Protein 8P8E (pdb70)

Nearest PDB structures (foldseek):
  8p8e-assembly1_AAA  TM=1.005E+00  e=2.645E-37  Bacteriophage sp.
  4ok7-assembly1_A  TM=8.678E-01  e=3.672E-13  Salmonella phage SPN1S
  7r6s-assembly1_A  TM=7.360E-01  e=6.935E-07  Stenotrophomonas maltophilia K279a
  1wvv-assembly1_A  TM=6.350E-01  e=1.014E-04  Streptomyces griseus
  4tx7-assembly1_A  TM=5.427E-01  e=2.959E-03  Vigna unguiculata subsp. sesquipedalis

Secondary structure (P-SEA, 3-state):
ccccaaaaaacccccaaaaaacaaaaaaaaaaaccccaaaaaaaaaaaaaaccccccccccccccaaaaaaacccccccccccccccccaaaaaacccaaaaaaacccccccccccccccccccccccccccccaaaaaaaaaaccccccccccccccaaaaaaaaaaaaaaaaaaaaaaacaaaaaaaaacccccccccaaaaaaaaaaaaaaaaac

Foldseek 3Di:
DQDDLVLLCLQQVADSVVSVVQRVLLVVQCVLLVQDALLSSSLLSLQLNLLQVRLPRFFDDQQFALQRCCVPCVVPFFPDPVDPPTHGDPVSNVCHRPSQQVQLVVCDPHQAHHHSVVRQSPLQGFGASLTGGGPNLQVVLCVSPVDPCVVPVCCRSRSNNNSNSSSVQCSVLPVSVCSVVVNSQVSCCSRVVHGQDPVSVSVSSVSSSVSSSVVVVD

Sequence (218 aa):
MKITKDILITGTGCTTDRAIKWLDDVQAAMDKFHIESPRAIAAYLANIGVESGGLVSLVENLNYSAQGLANTWPRRYAVDPRVRPYVPNALANRLARNPVAIANNVYADRRMGNGCEQDGDGWKYRGRGLIQLTGKSNYSLFAEDSGMDVLEKPELLETPAGASSMSSSAWFFWRNRCIPMAESNNFSMVVKTINGAAPNDANHGQLRINRYMKTIAAINQ

B-factor: mean 29.36, std 15.18, range [10.02, 95.26]

Structure (mmCIF, N/CA/C/O backbone):
data_8P8E
#
_entry.id   8P8E
#
_cell.length_a   41.796
_cell.length_b   43.201
_cell.length_c   126.181
_cell.angle_alpha   90.000
_cell.angle_beta   90.000
_cell.angle_gamma   90.000
#
_symmetry.space_group_name_H-M   'P 21 21 21'
#
loop_
_entity.id
_entity.type
_entity.pdbx_description
1 polymer 'Glycoside hydrolase family protein'
2 non-polymer '4-(2-HYDROXYETHYL)-1-PIPERAZINE ETHANESULFONIC ACID'
3 non-polymer DI(HYDROXYETHYL)ETHER
4 water water
#
loop_
_atom_site.group_PDB
_atom_site.id
_atom_site.type_symbol
_atom_site.label_atom_id
_atom_site.label_alt_id
_atom_site.label_comp_id
_atom_site.label_asym_id
_atom_site.label_entity_id
_atom_site.label_seq_id
_atom_site.pdbx_PDB_ins_code
_atom_site.Cartn_x
_atom_site.Cartn_y
_atom_site.Cartn_z
_atom_site.occupancy
_atom_site.B_iso_or_equiv
_atom_site.auth_seq_id
_atom_site.auth_comp_id
_atom_site.auth_asym_id
_atom_site.auth_atom_id
_atom_site.pdbx_PDB_model_num
ATOM 1 N N . MET A 1 1 ? 9.259 17.631 33.290 1.000 47.659 1 MET AAA N 1
ATOM 2 C CA . MET A 1 1 ? 9.786 17.340 34.669 1.000 47.156 1 MET AAA CA 1
ATOM 3 C C . MET A 1 1 ? 11.311 17.215 34.605 1.000 44.610 1 MET AAA C 1
ATOM 4 O O . MET A 1 1 ? 11.816 16.666 33.599 1.000 41.720 1 MET AAA O 1
ATOM 9 N N . LYS A 1 2 ? 12.015 17.696 35.631 1.000 42.555 2 LYS AAA N 1
ATOM 10 C CA . LYS A 1 2 ? 13.491 17.569 35.749 1.000 42.589 2 LYS AAA CA 1
ATOM 11 C C . LYS A 1 2 ? 13.831 16.099 36.013 1.000 36.044 2 LYS AAA C 1
ATOM 12 O O . LYS A 1 2 ? 13.334 15.529 37.000 1.000 40.212 2 LYS AAA O 1
ATOM 18 N N . ILE A 1 3 ? 14.649 15.495 35.159 1.000 34.211 3 ILE AAA N 1
ATOM 19 C CA . ILE A 1 3 ? 15.097 14.092 35.364 1.000 35.870 3 ILE AAA CA 1
ATOM 20 C C . ILE A 1 3 ? 16.507 14.132 35.937 1.000 34.019 3 ILE AAA C 1
ATOM 21 O O . ILE A 1 3 ? 17.137 15.208 35.943 1.000 38.064 3 ILE AAA O 1
ATOM 26 N N . THR A 1 4 ? 16.954 12.978 36.405 1.000 34.553 4 THR AAA N 1
ATOM 27 C CA . THR A 1 4 ? 18.266 12.781 37.049 1.000 33.644 4 THR AAA CA 1
ATOM 28 C C . THR A 1 4 ? 19.107 11.871 36.154 1.000 32.447 4 THR AAA C 1
ATOM 29 O O . THR A 1 4 ? 18.534 11.199 35.290 1.000 33.524 4 THR AAA O 1
ATOM 33 N N . LYS A 1 5 ? 20.414 11.840 36.388 1.000 36.624 5 LYS AAA N 1
ATOM 34 C CA . LYS A 1 5 ? 21.337 10.806 35.856 1.000 33.284 5 LYS AAA CA 1
ATOM 35 C C . LYS A 1 5 ? 20.711 9.413 36.038 1.000 33.535 5 LYS AAA C 1
ATOM 36 O O . LYS A 1 5 ? 20.733 8.625 35.077 1.000 30.376 5 LYS AAA O 1
ATOM 42 N N . ASP A 1 6 ? 20.177 9.104 37.227 1.000 32.415 6 ASP AAA N 1
ATOM 43 C CA . ASP A 1 6 ? 19.672 7.741 37.549 1.000 34.178 6 ASP AAA CA 1
ATOM 44 C C . ASP A 1 6 ? 18.424 7.417 36.708 1.000 31.164 6 ASP AAA C 1
ATOM 45 O O . ASP A 1 6 ? 18.310 6.260 36.239 1.000 33.216 6 ASP AAA O 1
ATOM 50 N N . ILE A 1 7 ? 17.516 8.377 36.530 1.000 31.635 7 ILE AAA N 1
ATOM 51 C CA . ILE A 1 7 ? 16.293 8.225 35.682 1.000 32.944 7 ILE AAA CA 1
ATOM 52 C C . ILE A 1 7 ? 16.731 7.979 34.233 1.000 31.407 7 ILE AAA C 1
ATOM 53 O O . ILE A 1 7 ? 16.185 7.056 33.592 1.000 31.596 7 ILE AAA O 1
ATOM 58 N N . LEU A 1 8 ? 17.710 8.740 33.750 1.000 31.679 8 LEU AAA N 1
ATOM 59 C CA . LEU A 1 8 ? 18.208 8.588 32.362 1.000 27.844 8 LEU AAA CA 1
ATOM 60 C C . LEU A 1 8 ? 18.810 7.184 32.174 1.000 27.777 8 LEU AAA C 1
ATOM 61 O O . LEU A 1 8 ? 18.531 6.564 31.156 1.000 27.042 8 LEU AAA O 1
ATOM 66 N N . ILE A 1 9 ? 19.582 6.682 33.136 1.000 26.001 9 ILE AAA N 1
ATOM 67 C CA . ILE A 1 9 ? 20.184 5.323 33.065 1.000 29.713 9 ILE AAA CA 1
ATOM 68 C C . ILE A 1 9 ? 19.036 4.301 33.082 1.000 27.810 9 ILE AAA C 1
ATOM 69 O O . ILE A 1 9 ? 19.058 3.383 32.254 1.000 29.360 9 ILE AAA O 1
ATOM 74 N N . THR A 1 10 ? 18.093 4.429 34.017 1.000 30.789 10 THR AAA N 1
ATOM 75 C CA . THR A 1 10 ? 16.933 3.512 34.155 1.000 33.498 10 THR AAA CA 1
ATOM 76 C C . THR A 1 10 ? 16.187 3.445 32.820 1.000 30.585 10 THR AAA C 1
ATOM 77 O O . THR A 1 10 ? 15.825 2.327 32.370 1.000 31.773 10 THR AAA O 1
ATOM 81 N N . GLY A 1 11 ? 15.991 4.600 32.195 1.000 29.795 11 GLY AAA N 1
ATOM 82 C CA . GLY A 1 11 ? 15.199 4.731 30.959 1.000 29.536 11 GLY AAA CA 1
ATOM 83 C C . GLY A 1 11 ? 15.930 4.201 29.736 1.000 24.454 11 GLY AAA C 1
ATOM 84 O O . GLY A 1 11 ? 15.286 3.548 28.899 1.000 26.780 11 GLY AAA O 1
ATOM 85 N N . THR A 1 12 ? 17.233 4.446 29.617 1.000 25.227 12 THR AAA N 1
ATOM 86 C CA . THR A 1 12 ? 17.965 4.216 28.338 1.000 24.911 12 THR AAA CA 1
ATOM 87 C C . THR A 1 12 ? 18.922 3.026 28.412 1.000 24.972 12 THR AAA C 1
ATOM 88 O O . THR A 1 12 ? 19.385 2.599 27.344 1.000 27.123 12 THR AAA O 1
ATOM 92 N N . GLY A 1 13 ? 19.263 2.545 29.604 1.000 26.955 13 GLY AAA N 1
ATOM 93 C CA . GLY A 1 13 ? 20.296 1.503 29.782 1.000 25.853 13 GLY AAA CA 1
ATOM 94 C C . GLY A 1 13 ? 21.696 2.018 29.477 1.000 26.305 13 GLY AAA C 1
ATOM 95 O O . GLY A 1 13 ? 22.591 1.217 29.288 1.000 29.101 13 GLY AAA O 1
ATOM 96 N N . CYS A 1 14 ? 21.911 3.329 29.457 1.000 25.674 14 CYS AAA N 1
ATOM 97 C CA . CYS A 1 14 ? 23.239 3.898 29.112 1.000 23.230 14 CYS AAA CA 1
ATOM 98 C C . CYS A 1 14 ? 24.201 3.757 30.301 1.000 23.205 14 CYS AAA C 1
ATOM 99 O O . CYS A 1 14 ? 23.753 3.486 31.441 1.000 28.231 14 CYS AAA O 1
ATOM 102 N N . THR A 1 15 ? 25.494 3.935 30.045 1.000 24.567 15 THR AAA N 1
ATOM 103 C CA . THR A 1 15 ? 26.533 3.958 31.100 1.000 24.635 15 THR AAA CA 1
ATOM 104 C C . THR A 1 15 ? 26.370 5.214 31.953 1.000 24.726 15 THR AAA C 1
ATOM 105 O O . THR A 1 15 ? 25.796 6.224 31.489 1.000 24.103 15 THR AAA O 1
ATOM 109 N N . THR A 1 16 ? 26.934 5.197 33.145 1.000 28.721 16 THR AAA N 1
ATOM 110 C CA . THR A 1 16 ? 26.996 6.415 33.995 1.000 28.630 16 THR AAA CA 1
ATOM 111 C C . THR A 1 16 ? 27.679 7.561 33.231 1.000 27.405 16 THR AAA C 1
ATOM 112 O O . THR A 1 16 ? 27.137 8.665 33.259 1.000 28.737 16 THR AAA O 1
ATOM 116 N N . ASP A 1 17 ? 28.825 7.318 32.588 1.000 29.011 17 ASP AAA N 1
ATOM 117 C CA . ASP A 1 17 ? 29.593 8.372 31.866 1.000 29.914 17 ASP AAA CA 1
ATOM 118 C C . ASP A 1 17 ? 28.733 8.976 30.744 1.000 25.472 17 ASP AAA C 1
ATOM 119 O O . ASP A 1 17 ? 28.722 10.219 30.582 1.000 26.757 17 ASP AAA O 1
ATOM 124 N N . ARG A 1 18 ? 28.050 8.146 29.969 1.000 25.104 18 ARG AAA N 1
ATOM 125 C CA . ARG A 1 18 ? 27.191 8.665 28.878 1.000 25.260 18 ARG AAA CA 1
ATOM 126 C C . ARG A 1 18 ? 26.017 9.434 29.472 1.000 23.143 18 ARG AAA C 1
ATOM 127 O O . ARG A 1 18 ? 25.668 10.459 28.902 1.000 23.813 18 ARG AAA O 1
ATOM 135 N N . ALA A 1 19 ? 25.406 8.954 30.557 1.000 22.495 19 ALA AAA N 1
ATOM 136 C CA . ALA A 1 19 ? 24.274 9.664 31.192 1.000 23.632 19 ALA AAA CA 1
ATOM 137 C C . ALA A 1 19 ? 24.724 11.088 31.545 1.000 23.325 19 ALA AAA C 1
ATOM 138 O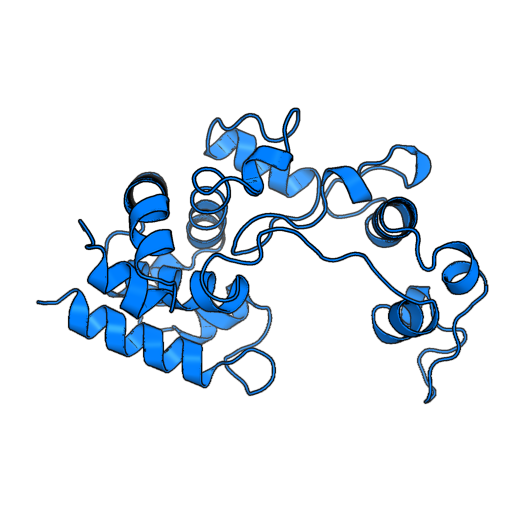 O . ALA A 1 19 ? 23.983 12.049 31.257 1.000 25.565 19 ALA AAA O 1
ATOM 140 N N . ILE A 1 20 ? 25.918 11.229 32.114 1.000 26.184 20 ILE AAA N 1
ATOM 141 C CA . ILE A 1 20 ? 26.462 12.563 32.494 1.000 26.916 20 ILE AAA CA 1
ATOM 142 C C . ILE A 1 20 ? 26.654 13.420 31.231 1.000 26.482 20 ILE AAA C 1
ATOM 143 O O . ILE A 1 20 ? 26.300 14.618 31.276 1.000 31.019 20 ILE AAA O 1
ATOM 148 N N . LYS A 1 21 ? 27.153 12.853 30.132 1.000 27.295 21 LYS AAA N 1
ATOM 149 C CA . LYS A 1 21 ? 27.404 13.629 28.881 1.000 25.669 21 LYS AAA CA 1
ATOM 150 C C . LYS A 1 21 ? 26.083 14.004 28.198 1.000 24.339 21 LYS AAA C 1
ATOM 151 O O . LYS A 1 21 ? 26.076 15.023 27.476 1.000 29.347 21 LYS AAA O 1
ATOM 157 N N . TRP A 1 22 ? 25.015 13.223 28.377 1.000 22.911 22 TRP AAA N 1
ATOM 158 C CA . TRP A 1 22 ? 23.750 13.403 27.606 1.000 21.601 22 TRP AAA CA 1
ATOM 159 C C . TRP A 1 22 ? 22.658 14.113 28.415 1.000 22.258 22 TRP AAA C 1
ATOM 160 O O . TRP A 1 22 ? 21.676 14.563 27.799 1.000 23.715 22 TRP AAA O 1
ATOM 171 N N . LEU A 1 23 ? 22.770 14.163 29.741 1.000 23.125 23 LEU AAA N 1
ATOM 172 C CA . LEU A 1 23 ? 21.655 14.591 30.628 1.000 25.511 23 LEU AAA CA 1
ATOM 173 C C . LEU A 1 23 ? 21.061 15.923 30.161 1.000 24.859 23 LEU AAA C 1
ATOM 174 O O . LEU A 1 23 ? 19.836 15.986 29.966 1.000 24.458 23 LEU AAA O 1
ATOM 179 N N . ASP A 1 24 ? 21.899 16.952 30.021 1.000 23.965 24 ASP AAA N 1
ATOM 180 C CA . ASP A 1 24 ? 21.463 18.341 29.718 1.000 26.229 24 ASP AAA CA 1
ATOM 181 C C . ASP A 1 24 ? 20.827 18.375 28.322 1.000 24.934 24 ASP AAA C 1
ATOM 182 O O . ASP A 1 24 ? 19.779 19.026 28.146 1.000 26.517 24 ASP AAA O 1
ATOM 187 N N . ASP A 1 25 ? 21.414 17.667 27.365 1.000 23.751 25 ASP AAA N 1
ATOM 188 C CA . ASP A 1 25 ? 20.863 17.588 25.988 1.000 23.376 25 ASP AAA CA 1
ATOM 189 C C . ASP A 1 25 ? 19.490 16.903 26.009 1.000 22.293 25 ASP AAA C 1
ATOM 190 O O . ASP A 1 25 ? 18.577 17.381 25.309 1.000 23.746 25 ASP AAA O 1
ATOM 195 N N . VAL A 1 26 ? 19.330 15.820 26.767 1.000 22.454 26 VAL AAA N 1
ATOM 196 C CA . VAL A 1 26 ? 18.039 15.075 26.800 1.000 21.180 26 VAL AAA CA 1
ATOM 197 C C . VAL A 1 26 ? 16.987 15.953 27.474 1.000 24.179 26 VAL AAA C 1
ATOM 198 O O . VAL A 1 26 ? 15.859 16.031 26.943 1.000 24.896 26 VAL AAA O 1
ATOM 202 N N . GLN A 1 27 ? 17.353 16.642 28.558 1.000 25.646 27 GLN AAA N 1
ATOM 203 C CA . GLN A 1 27 ? 16.394 17.509 29.280 1.000 27.109 27 GLN AAA CA 1
ATOM 204 C C . GLN A 1 27 ? 15.923 18.615 28.331 1.000 24.023 27 GLN AAA C 1
ATOM 205 O O . GLN A 1 27 ? 14.700 18.854 28.239 1.000 28.294 27 GLN AAA O 1
ATOM 211 N N . ALA A 1 28 ? 16.850 19.259 27.621 1.000 24.338 28 ALA AAA N 1
ATOM 212 C CA . ALA A 1 28 ? 16.541 20.383 26.710 1.000 27.103 28 ALA AAA CA 1
ATOM 213 C C . ALA A 1 28 ? 15.621 19.891 25.585 1.000 25.548 28 ALA AAA C 1
ATOM 214 O O . ALA A 1 28 ? 14.681 20.591 25.216 1.000 28.587 28 ALA AAA O 1
ATOM 216 N N . ALA A 1 29 ? 15.852 18.691 25.083 1.000 25.034 29 ALA AAA N 1
ATOM 217 C CA . ALA A 1 29 ? 15.065 18.135 23.961 1.000 22.859 29 ALA AAA CA 1
ATOM 218 C C . ALA A 1 29 ? 13.641 17.853 24.438 1.000 23.869 29 ALA AAA C 1
ATOM 219 O O . ALA A 1 29 ? 12.689 18.238 23.755 1.000 25.754 29 ALA AAA O 1
ATOM 221 N N . MET A 1 30 ? 13.496 17.193 25.582 1.000 24.876 30 MET AAA N 1
ATOM 222 C CA . MET A 1 30 ? 12.159 16.838 26.117 1.000 25.489 30 MET AAA CA 1
ATOM 223 C C . MET A 1 30 ? 11.376 18.122 26.433 1.000 27.126 30 MET AAA C 1
ATOM 224 O O . MET A 1 30 ? 10.174 18.178 26.099 1.000 27.355 30 MET AAA O 1
ATOM 229 N N . ASP A 1 31 ? 12.037 19.122 27.023 1.000 26.663 31 ASP AAA N 1
ATOM 230 C CA . ASP A 1 31 ? 11.392 20.421 27.350 1.000 29.688 31 ASP AAA CA 1
ATOM 231 C C . ASP A 1 31 ? 10.924 21.109 26.062 1.000 30.794 31 ASP AAA C 1
ATOM 232 O O . ASP A 1 31 ? 9.776 21.593 26.041 1.000 33.739 31 ASP AAA O 1
ATOM 237 N N . LYS A 1 32 ? 11.760 21.146 25.023 1.000 28.742 32 LYS AAA N 1
ATOM 238 C CA . LYS A 1 32 ? 11.442 21.873 23.765 1.000 29.761 32 LYS AAA CA 1
ATOM 239 C C . LYS A 1 32 ? 10.192 21.265 23.110 1.000 27.847 32 LYS AAA C 1
ATOM 240 O O . LYS A 1 32 ? 9.344 22.046 22.604 1.000 33.627 32 LYS AAA O 1
ATOM 246 N N . PHE A 1 33 ? 10.045 19.936 23.163 1.000 26.772 33 PHE AAA N 1
ATOM 247 C CA . PHE A 1 33 ? 8.966 19.206 22.459 1.000 28.329 33 PHE AAA CA 1
ATOM 248 C C . PHE A 1 33 ? 7.888 18.710 23.425 1.000 29.479 33 PHE AAA C 1
ATOM 249 O O . PHE A 1 33 ? 7.099 17.865 23.002 1.000 34.414 33 PHE AAA O 1
ATOM 257 N N . HIS A 1 34 ? 7.805 19.276 24.637 1.000 33.715 34 HIS AAA N 1
ATOM 258 C CA . HIS A 1 34 ? 6.649 19.147 25.573 1.000 35.140 34 HIS AAA CA 1
ATOM 259 C C . HIS A 1 34 ? 6.503 17.707 26.069 1.000 31.937 34 HIS AAA C 1
ATOM 260 O O . HIS A 1 34 ? 5.344 17.274 26.317 1.000 36.340 34 HIS AAA O 1
ATOM 267 N N . ILE A 1 35 ? 7.627 17.003 26.221 1.000 29.147 35 ILE AAA N 1
ATOM 268 C CA . ILE A 1 35 ? 7.677 15.626 26.791 1.000 31.205 35 ILE AAA CA 1
ATOM 269 C C . ILE A 1 35 ? 7.878 15.809 28.295 1.000 33.433 35 ILE AAA C 1
ATOM 270 O O . ILE A 1 35 ? 9.026 15.954 28.705 1.000 34.337 35 ILE AAA O 1
ATOM 275 N N . GLU A 1 36 ? 6.783 15.912 29.049 1.000 38.769 36 GLU AAA N 1
ATOM 276 C CA . GLU A 1 36 ? 6.765 16.507 30.418 1.000 47.228 36 GLU AAA CA 1
ATOM 277 C C . GLU A 1 36 ? 6.295 15.503 31.477 1.000 48.617 36 GLU AAA C 1
ATOM 278 O O . GLU A 1 36 ? 6.850 15.536 32.588 1.000 53.773 36 GLU AAA O 1
ATOM 284 N N . SER A 1 37 ? 5.280 14.689 31.184 1.000 45.438 37 SER AAA N 1
ATOM 285 C CA . SER A 1 37 ? 4.630 13.799 32.184 1.000 49.988 37 SER AAA CA 1
ATOM 286 C C . SER A 1 37 ? 5.523 12.587 32.427 1.000 50.645 37 SER AAA C 1
ATOM 287 O O . SER A 1 37 ? 6.386 12.282 31.600 1.000 46.307 37 SER AAA O 1
ATOM 290 N N . PRO A 1 38 ? 5.367 11.885 33.572 1.000 48.683 38 PRO AAA N 1
ATOM 291 C CA . PRO A 1 38 ? 6.108 10.648 33.816 1.000 47.548 38 PRO AAA CA 1
ATOM 292 C C . PRO A 1 38 ? 5.992 9.644 32.658 1.000 48.269 38 PRO AAA C 1
ATOM 293 O O . PRO A 1 38 ? 7.013 9.118 32.260 1.000 49.257 38 PRO AAA O 1
ATOM 297 N N . ARG A 1 39 ? 4.782 9.403 32.135 1.000 47.720 39 ARG AAA N 1
ATOM 298 C CA . ARG A 1 39 ? 4.553 8.366 31.088 1.000 45.993 39 ARG AAA CA 1
ATOM 299 C C . ARG A 1 39 ? 5.160 8.804 29.752 1.000 40.466 39 ARG AAA C 1
ATOM 300 O O . ARG A 1 39 ? 5.694 7.927 29.020 1.000 35.967 39 ARG AAA O 1
ATOM 308 N N . ALA A 1 40 ? 5.076 10.093 29.426 1.000 39.171 40 ALA AAA N 1
ATOM 309 C CA . ALA A 1 40 ? 5.652 10.643 28.177 1.000 35.890 40 ALA AAA CA 1
ATOM 310 C C . ALA A 1 40 ? 7.174 10.495 28.243 1.000 33.419 40 ALA AAA C 1
ATOM 311 O O . ALA A 1 40 ? 7.757 9.937 27.297 1.000 29.264 40 ALA AAA O 1
ATOM 313 N N . ILE A 1 41 ? 7.782 10.921 29.350 1.000 32.467 41 ILE AAA N 1
ATOM 314 C CA . ILE A 1 41 ? 9.261 10.837 29.538 1.000 31.253 41 ILE AAA CA 1
ATOM 315 C C . ILE A 1 41 ? 9.684 9.364 29.510 1.000 32.890 41 ILE AAA C 1
ATOM 316 O O . ILE A 1 41 ? 10.659 9.050 28.804 1.000 29.095 41 ILE AAA O 1
ATOM 321 N N . ALA A 1 42 ? 8.987 8.491 30.241 1.000 31.727 42 ALA AAA N 1
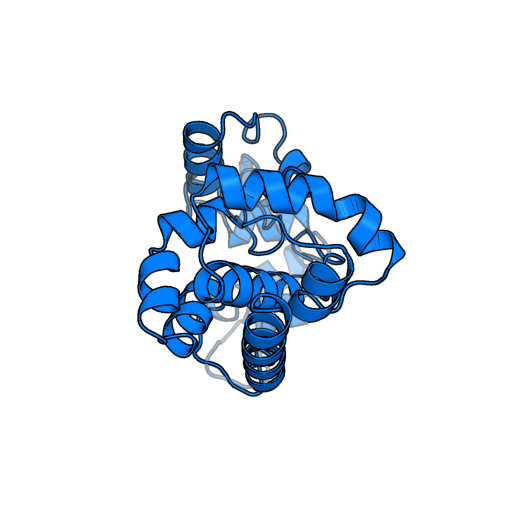ATOM 322 C CA . ALA A 1 42 ? 9.317 7.050 30.313 1.000 31.351 42 ALA AAA CA 1
ATOM 323 C C . ALA A 1 42 ? 9.221 6.424 28.913 1.000 30.224 42 ALA AAA C 1
ATOM 324 O O . ALA A 1 42 ? 10.113 5.637 28.559 1.000 28.500 42 ALA AAA O 1
ATOM 326 N N . ALA A 1 43 ? 8.183 6.743 28.132 1.000 29.851 43 ALA AAA N 1
ATOM 327 C CA . ALA A 1 43 ? 7.951 6.107 26.816 1.000 29.039 43 ALA AAA CA 1
ATOM 328 C C . ALA A 1 43 ? 9.049 6.572 25.848 1.000 26.352 43 ALA AAA C 1
ATOM 329 O O . ALA A 1 43 ? 9.591 5.736 25.096 1.000 28.051 43 ALA AAA O 1
ATOM 331 N N . TYR A 1 44 ? 9.410 7.850 25.921 1.000 24.772 44 TYR AAA N 1
ATOM 332 C CA . TYR A 1 44 ? 10.498 8.467 25.118 1.000 24.224 44 TYR AAA CA 1
ATOM 333 C C . TYR A 1 44 ? 11.821 7.784 25.467 1.000 24.125 44 TYR AAA C 1
ATOM 334 O O . TYR A 1 44 ? 12.462 7.257 24.566 1.000 24.191 44 TYR AAA O 1
ATOM 343 N N . LEU A 1 45 ? 12.209 7.755 26.738 1.000 24.525 45 LEU AAA N 1
ATOM 344 C CA . LEU A 1 45 ? 13.535 7.191 27.111 1.000 24.439 45 LEU AAA CA 1
ATOM 345 C C . LEU A 1 45 ? 13.605 5.689 26.778 1.000 24.588 45 LEU AAA C 1
ATOM 346 O O . LEU A 1 45 ? 14.648 5.240 26.277 1.000 23.622 45 LEU AAA O 1
ATOM 351 N N . ALA A 1 46 ? 12.566 4.925 27.107 1.000 22.963 46 ALA AAA N 1
ATOM 352 C CA . ALA A 1 46 ? 12.534 3.457 26.903 1.000 25.004 46 ALA AAA CA 1
ATOM 353 C C . ALA A 1 46 ? 12.784 3.156 25.428 1.000 24.486 46 ALA AAA C 1
ATOM 354 O O . ALA A 1 46 ? 13.521 2.196 25.132 1.000 28.808 46 ALA AAA O 1
ATOM 356 N N . ASN A 1 47 ? 12.215 3.957 24.522 1.000 26.430 47 ASN AAA N 1
ATOM 357 C CA . ASN A 1 47 ? 12.378 3.727 23.063 1.000 26.769 47 ASN AAA CA 1
ATOM 358 C C . ASN A 1 47 ? 13.730 4.250 22.562 1.000 23.566 47 ASN AAA C 1
ATOM 359 O O . ASN A 1 47 ? 14.395 3.522 21.801 1.000 24.494 47 ASN AAA O 1
ATOM 364 N N . ILE A 1 48 ? 14.160 5.444 22.962 1.000 23.441 48 ILE AAA N 1
ATOM 365 C CA . ILE A 1 48 ? 15.442 5.988 22.419 1.000 21.737 48 ILE AAA CA 1
ATOM 366 C C . ILE A 1 48 ? 16.606 5.101 22.871 1.000 20.009 48 ILE AAA C 1
ATOM 367 O O . ILE A 1 48 ? 17.534 4.958 22.091 1.000 20.561 48 ILE AAA O 1
ATOM 372 N N . GLY A 1 49 ? 16.559 4.540 24.081 1.000 21.681 49 GLY AAA N 1
ATOM 373 C CA . GLY A 1 49 ? 17.643 3.681 24.577 1.000 22.364 49 GLY AAA CA 1
ATOM 374 C C . GLY A 1 49 ? 17.748 2.402 23.767 1.000 21.645 49 GLY AAA C 1
ATOM 375 O O . GLY A 1 49 ? 18.859 2.009 23.397 1.000 22.989 49 GLY AAA O 1
ATOM 376 N N . VAL A 1 50 ? 16.628 1.754 23.485 1.000 21.814 50 VAL AAA N 1
ATOM 377 C CA . VAL A 1 50 ? 16.671 0.469 22.734 1.000 26.138 50 VAL AAA CA 1
ATOM 378 C C . VAL A 1 50 ? 17.035 0.773 21.278 1.000 22.062 50 VAL AAA C 1
ATOM 379 O O . VAL A 1 50 ? 17.846 0.035 20.727 1.000 25.062 50 VAL AAA O 1
ATOM 383 N N . GLU A 1 51 ? 16.489 1.835 20.680 1.000 22.612 51 GLU AAA N 1
ATOM 384 C CA . GLU A 1 51 ? 16.750 2.151 19.249 1.000 21.489 51 GLU AAA CA 1
ATOM 385 C C . GLU A 1 51 ? 18.254 2.391 19.049 1.000 21.689 51 GLU AAA C 1
ATOM 386 O O . GLU A 1 51 ? 18.771 2.035 17.977 1.000 26.112 51 GLU AAA O 1
ATOM 392 N N . SER A 1 52 ? 18.934 2.972 20.048 1.000 20.779 52 SER AAA N 1
ATOM 393 C CA . SER A 1 52 ? 20.352 3.413 19.952 1.000 21.240 52 SER AAA CA 1
ATOM 394 C C . SER A 1 52 ? 21.343 2.528 20.737 1.000 20.296 52 SER AAA C 1
ATOM 395 O O . SER A 1 52 ? 22.531 2.886 20.815 1.000 21.357 52 SER AAA O 1
ATOM 398 N N . GLY A 1 53 ? 20.909 1.407 21.300 1.000 22.382 53 GLY AAA N 1
ATOM 399 C CA . GLY A 1 53 ? 21.791 0.572 22.137 1.000 23.745 53 GLY AAA CA 1
ATOM 400 C C . GLY A 1 53 ? 22.370 1.355 23.308 1.000 21.562 53 GLY AAA C 1
ATOM 401 O O . GLY A 1 53 ? 23.575 1.222 23.595 1.000 24.139 53 GLY AAA O 1
ATOM 402 N N . GLY A 1 54 ? 21.553 2.159 23.984 1.000 22.618 54 GLY AAA N 1
ATOM 403 C CA . GLY A 1 54 ? 22.009 2.913 25.171 1.000 22.324 54 GLY AAA CA 1
ATOM 404 C C . GLY A 1 54 ? 22.793 4.165 24.804 1.000 20.616 54 GLY AAA C 1
ATOM 405 O O . GLY A 1 54 ? 23.783 4.466 25.501 1.000 22.434 54 GLY AAA O 1
ATOM 406 N N . LEU A 1 55 ? 22.339 4.881 23.767 1.000 20.188 55 LEU AAA N 1
ATOM 407 C CA . LEU A 1 55 ? 22.877 6.194 23.303 1.000 19.055 55 LEU AAA CA 1
ATOM 408 C C . LEU A 1 55 ? 24.253 5.982 22.663 1.000 19.938 55 LEU AAA C 1
ATOM 409 O O . LEU A 1 55 ? 25.066 6.911 22.651 1.000 23.185 55 LEU AAA O 1
ATOM 414 N N . VAL A 1 56 ? 24.483 4.807 22.072 1.000 20.488 56 VAL AAA N 1
ATOM 415 C CA . VAL A 1 56 ? 25.794 4.432 21.470 1.000 20.574 56 VAL AAA CA 1
ATOM 416 C C . VAL A 1 56 ? 25.761 4.600 19.945 1.000 20.528 56 VAL AAA C 1
ATOM 417 O O . VAL A 1 56 ? 26.738 5.118 19.374 1.000 22.907 56 VAL AAA O 1
ATOM 421 N N . SER A 1 57 ? 24.717 4.092 19.297 1.000 20.680 57 SER AAA N 1
ATOM 422 C CA . SER A 1 57 ? 24.631 3.963 17.830 1.000 21.223 57 SER AAA CA 1
ATOM 423 C C . SER A 1 57 ? 23.781 5.117 17.305 1.000 19.128 57 SER AAA C 1
ATOM 424 O O . SER A 1 57 ? 22.586 5.119 17.581 1.000 21.291 57 SER AAA O 1
ATOM 427 N N . LEU A 1 58 ? 24.401 6.051 16.587 1.000 18.175 58 LEU AAA N 1
ATOM 428 C CA . LEU A 1 58 ? 23.774 7.335 16.184 1.000 16.214 58 LEU AAA CA 1
ATOM 429 C C . LEU A 1 58 ? 23.693 7.481 14.665 1.000 15.740 58 LEU AAA C 1
ATOM 430 O O . LEU A 1 58 ? 23.303 8.558 14.189 1.000 16.483 58 LEU AAA O 1
ATOM 435 N N . VAL A 1 59 ? 24.132 6.487 13.906 1.000 15.650 59 VAL AAA N 1
ATOM 436 C CA . VAL A 1 59 ? 24.166 6.612 12.426 1.000 15.472 59 VAL AAA CA 1
ATOM 437 C C . VAL A 1 59 ? 23.906 5.244 11.816 1.000 15.820 59 VAL AAA C 1
ATOM 438 O O . VAL A 1 59 ? 24.348 4.227 12.350 1.000 17.795 59 VAL AAA O 1
ATOM 442 N N . GLU A 1 60 ? 23.200 5.260 10.713 1.000 14.988 60 GLU AAA N 1
ATOM 443 C CA . GLU A 1 60 ? 22.898 4.079 9.902 1.000 15.117 60 GLU AAA CA 1
ATOM 444 C C . GLU A 1 60 ? 24.207 3.412 9.516 1.000 15.694 60 GLU AAA C 1
ATOM 445 O O . GLU A 1 60 ? 25.137 4.075 9.111 1.000 17.477 60 GLU AAA O 1
ATOM 451 N N . ASN A 1 61 ? 24.224 2.084 9.600 1.000 17.070 61 ASN AAA N 1
ATOM 452 C CA . ASN A 1 61 ? 25.348 1.255 9.106 1.000 18.027 61 ASN AAA CA 1
ATOM 453 C C . ASN A 1 61 ? 25.029 0.851 7.665 1.000 14.068 61 ASN AAA C 1
ATOM 454 O O . ASN A 1 61 ? 24.048 0.127 7.492 1.000 15.085 61 ASN AAA O 1
ATOM 459 N N . LEU A 1 62 ? 25.806 1.316 6.685 1.000 13.115 62 LEU AAA N 1
ATOM 460 C CA . LEU A 1 62 ? 25.622 0.947 5.265 1.000 12.363 62 LEU AAA CA 1
ATOM 461 C C . LEU A 1 62 ? 26.782 0.088 4.752 1.000 11.433 62 LEU AAA C 1
ATOM 462 O O . LEU A 1 62 ? 27.035 0.061 3.561 1.000 12.111 62 LEU AAA O 1
ATOM 467 N N . ASN A 1 63 ? 27.371 -0.693 5.642 1.000 12.411 63 ASN AAA N 1
ATOM 468 C CA . ASN A 1 63 ? 28.394 -1.709 5.294 1.000 13.445 63 ASN AAA CA 1
ATOM 469 C C . ASN A 1 63 ? 27.655 -3.014 4.969 1.000 12.199 63 ASN AAA C 1
ATOM 470 O O . ASN A 1 63 ? 27.135 -3.671 5.888 1.000 14.460 63 ASN AAA O 1
ATOM 475 N N . TYR A 1 64 ? 27.596 -3.352 3.694 1.000 11.066 64 TYR AAA N 1
ATOM 476 C CA . TYR A 1 64 ? 26.900 -4.565 3.201 1.000 11.866 64 TYR AAA CA 1
ATOM 477 C C . TYR A 1 64 ? 27.763 -5.302 2.198 1.000 11.723 64 TYR AAA C 1
ATOM 478 O O . TYR A 1 64 ? 28.351 -4.692 1.293 1.000 12.673 64 TYR AAA O 1
ATOM 487 N N . SER A 1 65 ? 27.762 -6.625 2.327 1.000 11.755 65 SER AAA N 1
ATOM 488 C CA . SER A 1 65 ? 28.192 -7.512 1.220 1.000 12.158 65 SER AAA CA 1
ATOM 489 C C . SER A 1 65 ? 27.079 -7.563 0.168 1.000 11.134 65 SER AAA C 1
ATOM 490 O O . SER A 1 65 ? 25.933 -7.101 0.431 1.000 12.423 65 SER AAA O 1
ATOM 493 N N . ALA A 1 66 ? 27.362 -8.147 -0.985 1.000 12.046 66 ALA AAA N 1
ATOM 494 C CA . ALA A 1 66 ? 26.333 -8.330 -2.021 1.000 12.903 66 ALA AAA CA 1
ATOM 495 C C . ALA A 1 66 ? 25.200 -9.186 -1.454 1.000 12.251 66 ALA AAA C 1
ATOM 496 O O . ALA A 1 66 ? 24.034 -8.893 -1.710 1.000 11.757 66 ALA AAA O 1
ATOM 498 N N . GLN A 1 67 ? 25.560 -10.214 -0.702 1.000 12.916 67 GLN AAA N 1
ATOM 499 C CA . GLN A 1 67 ? 24.531 -11.082 -0.100 1.000 13.287 67 GLN AAA CA 1
ATOM 500 C C . GLN A 1 67 ? 23.703 -10.284 0.928 1.000 11.456 67 GLN AAA C 1
ATOM 501 O O . GLN A 1 67 ? 22.478 -10.427 0.983 1.000 12.256 67 GLN AAA O 1
ATOM 507 N N . GLY A 1 68 ? 24.329 -9.415 1.710 1.000 12.005 68 GLY AAA N 1
ATOM 508 C CA . GLY A 1 68 ? 23.605 -8.559 2.657 1.000 12.538 68 GLY AAA CA 1
ATOM 509 C C . GLY A 1 68 ? 22.632 -7.626 1.936 1.000 12.708 68 GLY AAA C 1
ATOM 510 O O . GLY A 1 68 ? 21.519 -7.454 2.410 1.000 12.667 68 GLY AAA O 1
ATOM 511 N N . LEU A 1 69 ? 23.015 -7.071 0.792 1.000 11.620 69 LEU AAA N 1
ATOM 512 C CA . LEU A 1 69 ? 22.080 -6.231 0.015 1.000 11.351 69 LEU AAA CA 1
ATOM 513 C C . LEU A 1 69 ? 20.878 -7.053 -0.436 1.000 11.258 69 LEU AAA C 1
ATOM 514 O O . LEU A 1 69 ? 19.739 -6.597 -0.282 1.000 11.950 69 LEU AAA O 1
ATOM 519 N N . ALA A 1 70 ? 21.122 -8.241 -0.989 1.000 12.061 70 ALA AAA N 1
ATOM 520 C CA . ALA A 1 70 ? 20.030 -9.105 -1.492 1.000 12.803 70 ALA AAA CA 1
ATOM 521 C C . ALA A 1 70 ? 19.096 -9.470 -0.328 1.000 12.765 70 ALA AAA C 1
ATOM 522 O O . ALA A 1 70 ? 17.873 -9.538 -0.512 1.000 13.590 70 ALA AAA O 1
ATOM 524 N N . ASN A 1 71 ? 19.664 -9.733 0.843 1.000 11.844 71 ASN AAA N 1
ATOM 525 C CA . ASN A 1 71 ? 18.870 -10.151 2.019 1.000 13.039 71 ASN AAA CA 1
ATOM 526 C C . ASN A 1 71 ? 18.046 -8.990 2.583 1.000 12.496 71 ASN AAA C 1
ATOM 527 O O . ASN A 1 71 ? 16.983 -9.229 3.187 1.000 15.992 71 ASN AAA O 1
ATOM 532 N N . THR A 1 72 ? 18.562 -7.763 2.457 1.000 13.446 72 THR AAA N 1
ATOM 533 C CA . THR A 1 72 ? 17.965 -6.599 3.140 1.000 13.307 72 THR AAA CA 1
ATOM 534 C C . THR A 1 72 ? 16.903 -5.938 2.249 1.000 13.042 72 THR AAA C 1
ATOM 535 O O . THR A 1 72 ? 15.816 -5.589 2.759 1.000 15.378 72 THR AAA O 1
ATOM 539 N N . TRP A 1 73 ? 17.189 -5.802 0.962 1.000 12.554 73 TRP AAA N 1
ATOM 540 C CA . TRP A 1 73 ? 16.234 -5.231 -0.020 1.000 11.869 73 TRP AAA CA 1
ATOM 541 C C . TRP A 1 73 ? 16.095 -6.162 -1.215 1.000 13.108 73 TRP AAA C 1
ATOM 542 O O . TRP A 1 73 ? 16.562 -5.866 -2.311 1.000 12.764 73 TRP AAA O 1
ATOM 553 N N . PRO A 1 74 ? 15.486 -7.354 -1.029 1.000 12.895 74 PRO AAA N 1
ATOM 554 C CA . PRO A 1 74 ? 15.467 -8.328 -2.119 1.000 14.163 74 PRO AAA CA 1
ATOM 555 C C . PRO A 1 74 ? 14.736 -7.841 -3.371 1.000 13.500 74 PRO AAA C 1
ATOM 556 O O . PRO A 1 74 ? 15.098 -8.249 -4.468 1.000 15.428 74 PRO AAA O 1
ATOM 560 N N . ARG A 1 75 ? 13.738 -6.960 -3.220 1.000 14.797 75 ARG AAA N 1
ATOM 561 C CA . ARG A 1 75 ? 13.020 -6.453 -4.409 1.000 16.275 75 ARG AAA CA 1
ATOM 562 C C . ARG A 1 75 ? 13.974 -5.618 -5.283 1.000 15.869 75 ARG AAA C 1
ATOM 563 O O . ARG A 1 75 ? 13.761 -5.557 -6.508 1.000 21.262 75 ARG AAA O 1
ATOM 571 N N . ARG A 1 76 ? 15.001 -5.020 -4.692 1.000 14.180 76 ARG AAA N 1
ATOM 572 C CA . ARG A 1 76 ? 16.007 -4.228 -5.433 1.000 15.017 76 ARG AAA CA 1
ATOM 573 C C . ARG A 1 76 ? 17.227 -5.052 -5.825 1.000 13.794 76 ARG AAA C 1
ATOM 574 O O . ARG A 1 76 ? 17.805 -4.796 -6.899 1.000 14.615 76 ARG AAA O 1
ATOM 582 N N . TYR A 1 77 ? 17.661 -5.949 -4.950 1.000 13.147 77 TYR AAA N 1
ATOM 583 C CA . TYR A 1 77 ? 19.039 -6.480 -4.999 1.000 12.718 77 TYR AAA CA 1
ATOM 584 C C . TYR A 1 77 ? 19.085 -8.010 -5.127 1.000 11.828 77 TYR AAA C 1
ATOM 585 O O . TYR A 1 77 ? 20.219 -8.514 -5.236 1.000 12.860 77 TYR AAA O 1
ATOM 594 N N . ALA A 1 78 ? 17.949 -8.704 -5.140 1.000 12.499 78 ALA AAA N 1
ATOM 595 C CA . ALA A 1 78 ? 17.938 -10.162 -5.417 1.000 13.033 78 ALA AAA CA 1
ATOM 596 C C . ALA A 1 78 ? 17.500 -10.395 -6.864 1.000 13.310 78 ALA AAA C 1
ATOM 597 O O . ALA A 1 78 ? 16.641 -9.657 -7.388 1.000 16.265 78 ALA AAA O 1
ATOM 599 N N . VAL A 1 79 ? 18.012 -11.458 -7.475 1.000 14.124 79 VAL AAA N 1
ATOM 600 C CA . VAL A 1 79 ? 17.537 -11.881 -8.817 1.000 15.379 79 VAL AAA CA 1
ATOM 601 C C . VAL A 1 79 ? 16.035 -12.195 -8.737 1.000 14.315 79 VAL AAA C 1
ATOM 602 O O . VAL A 1 79 ? 15.249 -11.795 -9.618 1.000 18.498 79 VAL AAA O 1
ATOM 606 N N . ASP A 1 80 ? 15.644 -12.895 -7.679 1.000 15.172 80 ASP AAA N 1
ATOM 607 C CA . ASP A 1 80 ? 14.261 -13.386 -7.515 1.000 15.382 80 ASP AAA CA 1
ATOM 608 C C . ASP A 1 80 ? 13.889 -13.336 -6.045 1.000 13.896 80 ASP AAA C 1
ATOM 609 O O . ASP A 1 80 ? 14.414 -14.093 -5.236 1.000 14.837 80 ASP AAA O 1
ATOM 614 N N . PRO A 1 81 ? 12.968 -12.439 -5.652 1.000 14.279 81 PRO AAA N 1
ATOM 615 C CA . PRO A 1 81 ? 12.588 -12.337 -4.246 1.000 14.164 81 PRO AAA CA 1
ATOM 616 C C . PRO A 1 81 ? 11.642 -13.444 -3.757 1.000 13.395 8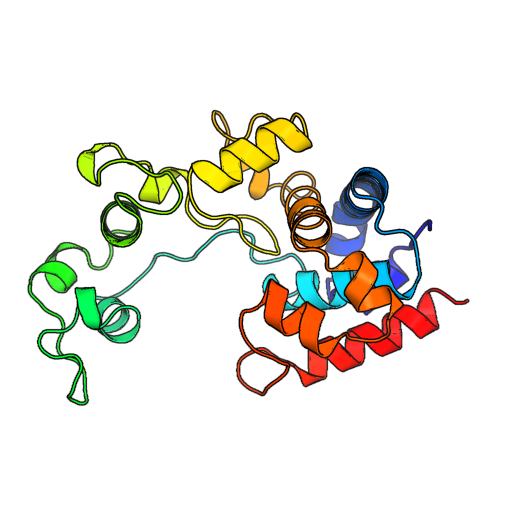1 PRO AAA C 1
ATOM 617 O O . PRO A 1 81 ? 11.272 -13.428 -2.600 1.000 14.431 81 PRO AAA O 1
ATOM 621 N N . ARG A 1 82 ? 11.339 -14.419 -4.613 1.000 13.334 82 ARG AAA N 1
ATOM 622 C CA . ARG A 1 82 ? 10.379 -15.503 -4.246 1.000 14.033 82 ARG AAA CA 1
ATOM 623 C C . ARG A 1 82 ? 11.117 -16.782 -3.848 1.000 14.299 82 ARG AAA C 1
ATOM 624 O O . ARG A 1 82 ? 10.415 -17.755 -3.579 1.000 13.983 82 ARG AAA O 1
ATOM 632 N N . VAL A 1 83 ? 12.446 -16.787 -3.832 1.000 12.976 83 VAL AAA N 1
ATOM 633 C CA . VAL A 1 83 ? 13.217 -18.027 -3.566 1.000 13.950 83 VAL AAA CA 1
ATOM 634 C C . VAL A 1 83 ? 14.202 -17.817 -2.431 1.000 12.939 83 VAL AAA C 1
ATOM 635 O O . VAL A 1 83 ? 14.552 -16.673 -2.089 1.000 13.867 83 VAL AAA O 1
ATOM 639 N N . ARG A 1 84 ? 14.668 -18.941 -1.897 1.000 14.117 84 ARG AAA N 1
ATOM 640 C CA . ARG A 1 84 ? 15.636 -18.996 -0.795 1.000 14.355 84 ARG AAA CA 1
ATOM 641 C C . ARG A 1 84 ? 16.740 -19.956 -1.186 1.000 15.647 84 ARG AAA C 1
ATOM 642 O O . ARG A 1 84 ? 16.443 -21.067 -1.637 1.000 17.883 84 ARG AAA O 1
ATOM 650 N N . PRO A 1 85 ? 18.023 -19.585 -1.045 1.000 16.287 85 PRO AAA N 1
ATOM 651 C CA . PRO A 1 85 ? 18.469 -18.248 -0.644 1.000 15.571 85 PRO AAA CA 1
ATOM 652 C C . PRO A 1 85 ? 18.227 -17.210 -1.739 1.000 15.435 85 PRO AAA C 1
ATOM 653 O O . PRO A 1 85 ? 18.057 -17.526 -2.894 1.000 15.446 85 PRO AAA O 1
ATOM 657 N N . TYR A 1 86 ? 18.249 -15.949 -1.355 1.000 14.920 86 TYR AAA N 1
ATOM 658 C CA . TYR A 1 86 ? 18.306 -14.889 -2.372 1.000 14.639 86 TYR AAA CA 1
ATOM 659 C C . TYR A 1 86 ? 19.660 -14.964 -3.067 1.000 13.431 86 TYR AAA C 1
ATOM 660 O O . TYR A 1 86 ? 20.688 -15.207 -2.406 1.000 16.538 86 TYR AAA O 1
ATOM 669 N N . VAL A 1 87 ? 19.657 -14.682 -4.364 1.000 14.272 87 VAL AAA N 1
ATOM 670 C CA . VAL A 1 87 ? 20.902 -14.560 -5.166 1.000 15.602 87 VAL AAA CA 1
ATOM 671 C C . VAL A 1 87 ? 21.095 -13.090 -5.486 1.000 13.890 87 VAL AAA C 1
ATOM 672 O O . VAL A 1 87 ? 20.195 -12.464 -6.033 1.000 15.914 87 VAL AAA O 1
ATOM 676 N N . PRO A 1 88 ? 22.251 -12.490 -5.140 1.000 13.308 88 PRO AAA N 1
ATOM 677 C CA . PRO A 1 88 ? 22.457 -11.080 -5.462 1.000 13.359 88 PRO AAA CA 1
ATOM 678 C C . PRO A 1 88 ? 22.417 -10.877 -6.980 1.000 14.475 88 PRO AAA C 1
ATOM 679 O O . PRO A 1 88 ? 22.971 -11.667 -7.735 1.000 15.171 88 PRO AAA O 1
ATOM 683 N N . ASN A 1 89 ? 21.755 -9.803 -7.400 1.000 13.812 89 ASN AAA N 1
ATOM 684 C CA . ASN A 1 89 ? 21.702 -9.409 -8.821 1.000 14.678 89 ASN AAA CA 1
ATOM 685 C C . ASN A 1 89 ? 22.917 -8.549 -9.191 1.000 14.407 89 ASN AAA C 1
ATOM 686 O O . ASN A 1 89 ? 23.811 -8.306 -8.361 1.000 15.243 89 ASN AAA O 1
ATOM 691 N N . ALA A 1 90 ? 23.004 -8.209 -10.465 1.000 15.219 90 ALA AAA N 1
ATOM 692 C CA . ALA A 1 90 ? 24.165 -7.471 -10.984 1.000 16.830 90 ALA AAA CA 1
ATOM 693 C C . ALA A 1 90 ? 24.293 -6.133 -10.258 1.000 15.125 90 ALA AAA C 1
ATOM 694 O O . ALA A 1 90 ? 25.430 -5.733 -9.975 1.000 16.842 90 ALA AAA O 1
ATOM 696 N N . LEU A 1 91 ? 23.172 -5.470 -9.973 1.000 14.164 91 LEU AAA N 1
ATOM 697 C CA . LEU A 1 91 ? 23.218 -4.180 -9.237 1.000 14.400 91 LEU AAA CA 1
ATOM 698 C C . LEU A 1 91 ? 23.843 -4.401 -7.851 1.000 14.675 91 LEU AAA C 1
ATOM 699 O O . LEU A 1 91 ? 24.712 -3.595 -7.406 1.000 15.524 91 LEU AAA O 1
ATOM 704 N N . ALA A 1 92 ? 23.381 -5.408 -7.127 1.000 13.857 92 ALA AAA N 1
ATOM 705 C CA . ALA A 1 92 ? 23.942 -5.702 -5.797 1.000 13.424 92 ALA AAA CA 1
ATOM 706 C C . ALA A 1 92 ? 25.462 -5.887 -5.899 1.000 13.775 92 ALA AAA C 1
ATOM 707 O O . ALA A 1 92 ? 26.208 -5.445 -5.013 1.000 13.876 92 ALA AAA O 1
ATOM 709 N N . ASN A 1 93 ? 25.916 -6.610 -6.915 1.000 13.781 93 ASN AAA N 1
ATOM 710 C CA . ASN A 1 93 ? 27.348 -6.931 -7.029 1.000 15.689 93 ASN AAA CA 1
ATOM 711 C C . ASN A 1 93 ? 28.150 -5.655 -7.315 1.000 15.365 93 ASN AAA C 1
ATOM 712 O O . ASN A 1 93 ? 29.314 -5.597 -6.874 1.000 17.519 93 ASN AAA O 1
ATOM 717 N N . ARG A 1 94 ? 27.551 -4.679 -8.015 1.000 14.825 94 ARG AAA N 1
ATOM 718 C CA . ARG A 1 94 ? 28.211 -3.390 -8.335 1.000 16.624 94 ARG AAA CA 1
ATOM 719 C C . ARG A 1 94 ? 28.249 -2.513 -7.070 1.000 14.028 94 ARG AAA C 1
ATOM 720 O O . ARG A 1 94 ? 29.257 -1.818 -6.858 1.000 14.600 94 ARG AAA O 1
ATOM 728 N N . LEU A 1 95 ? 27.186 -2.490 -6.272 1.000 12.235 95 LEU AAA N 1
ATOM 729 C CA . LEU A 1 95 ? 27.073 -1.549 -5.125 1.000 12.138 95 LEU AAA CA 1
ATOM 730 C C . LEU A 1 95 ? 27.704 -2.078 -3.847 1.000 11.841 95 LEU AAA C 1
ATOM 731 O O . LEU A 1 95 ? 27.960 -1.296 -2.938 1.000 12.606 95 LEU AAA O 1
ATOM 736 N N . ALA A 1 96 ? 27.881 -3.388 -3.729 1.000 11.960 96 ALA AAA N 1
ATOM 737 C CA . ALA A 1 96 ? 28.336 -3.985 -2.461 1.000 12.734 96 ALA AAA CA 1
ATOM 738 C C . ALA A 1 96 ? 29.617 -3.308 -1.979 1.000 11.509 96 ALA AAA C 1
ATOM 739 O O . ALA A 1 96 ? 30.500 -3.008 -2.796 1.000 13.551 96 ALA AAA O 1
ATOM 741 N N . ARG A 1 97 ? 29.729 -3.160 -0.670 1.000 11.072 97 ARG AAA N 1
ATOM 742 C CA . ARG A 1 97 ? 30.964 -2.684 -0.010 1.000 12.298 97 ARG AAA CA 1
ATOM 743 C C . ARG A 1 97 ? 31.265 -1.252 -0.479 1.000 13.245 97 ARG AAA C 1
ATOM 744 O O . ARG A 1 97 ? 32.403 -0.882 -0.631 1.000 17.835 97 ARG AAA O 1
ATOM 752 N N . ASN A 1 98 ? 30.222 -0.482 -0.694 1.000 11.837 98 ASN AAA N 1
ATOM 753 C CA . ASN A 1 98 ? 30.314 0.924 -1.157 1.000 11.063 98 ASN AAA CA 1
ATOM 754 C C . ASN A 1 98 ? 29.187 1.688 -0.473 1.000 10.318 98 ASN AAA C 1
ATOM 755 O O . ASN A 1 98 ? 28.127 1.876 -1.059 1.000 10.841 98 ASN AAA O 1
ATOM 760 N N . PRO A 1 99 ? 29.362 2.067 0.813 1.000 11.047 99 PRO AAA N 1
ATOM 761 C CA . PRO A 1 99 ? 28.276 2.668 1.592 1.000 11.072 99 PRO AAA CA 1
ATOM 762 C C . PRO A 1 99 ? 27.586 3.851 0.894 1.000 10.457 99 PRO AAA C 1
ATOM 763 O O . PRO A 1 99 ? 26.365 3.942 0.904 1.000 11.141 99 PRO AAA O 1
ATOM 767 N N . VAL A 1 100 ? 28.383 4.747 0.322 1.000 11.090 100 VAL AAA N 1
ATOM 768 C CA . VAL A 1 100 ? 27.819 5.948 -0.340 1.000 11.194 100 VAL AAA CA 1
ATOM 769 C C . VAL A 1 100 ? 26.957 5.531 -1.529 1.000 10.874 100 VAL AAA C 1
ATOM 770 O O . VAL A 1 100 ? 25.844 6.036 -1.692 1.000 12.177 100 VAL AAA O 1
ATOM 774 N N . ALA A 1 101 ? 27.454 4.608 -2.341 1.000 11.414 101 ALA AAA N 1
ATOM 775 C CA . ALA A 1 101 ? 26.739 4.217 -3.565 1.000 11.282 101 ALA AAA CA 1
ATOM 776 C C . ALA A 1 101 ? 25.457 3.463 -3.186 1.000 11.489 101 ALA AAA C 1
ATOM 777 O O . ALA A 1 101 ? 24.427 3.641 -3.838 1.000 11.276 101 ALA AAA O 1
ATOM 779 N N . ILE A 1 102 ? 25.509 2.645 -2.138 1.000 10.439 102 ILE AAA N 1
ATOM 780 C CA . ILE A 1 102 ? 24.292 1.930 -1.684 1.000 10.733 102 ILE AAA CA 1
ATOM 781 C C . ILE A 1 102 ? 23.254 2.981 -1.265 1.000 10.441 102 ILE AAA C 1
ATOM 782 O O . ILE A 1 102 ? 22.134 2.921 -1.716 1.000 11.283 102 ILE AAA O 1
ATOM 787 N N . ALA A 1 103 ? 23.612 3.886 -0.355 1.000 10.534 103 ALA AAA N 1
ATOM 788 C CA . ALA A 1 103 ? 22.618 4.857 0.162 1.000 10.977 103 ALA AAA CA 1
ATOM 789 C C . ALA A 1 103 ? 22.056 5.670 -1.006 1.000 11.439 103 ALA AAA C 1
ATOM 790 O O . ALA A 1 103 ? 20.851 5.933 -1.044 1.000 10.602 103 ALA AAA O 1
ATOM 792 N N . ASN A 1 104 ? 22.935 6.116 -1.903 1.000 11.369 104 ASN AAA N 1
ATOM 793 C CA . ASN A 1 104 ? 22.456 6.959 -3.023 1.000 11.548 104 ASN AAA CA 1
ATOM 794 C C . ASN A 1 104 ? 21.472 6.220 -3.915 1.000 12.031 104 ASN AAA C 1
ATOM 795 O O . ASN A 1 104 ? 20.529 6.826 -4.418 1.000 14.498 104 ASN AAA O 1
ATOM 800 N N . ASN A 1 105 ? 21.668 4.914 -4.070 1.000 11.623 105 ASN AAA N 1
ATOM 801 C CA . ASN A 1 105 ? 20.745 4.092 -4.888 1.000 11.805 105 ASN AAA CA 1
ATOM 802 C C . ASN A 1 105 ? 19.459 3.770 -4.117 1.000 11.368 105 ASN AAA C 1
ATOM 803 O O . ASN A 1 105 ? 18.352 3.952 -4.655 1.000 14.113 105 ASN AAA O 1
ATOM 808 N N . VAL A 1 106 ? 19.585 3.223 -2.911 1.000 11.064 106 VAL AAA N 1
ATOM 809 C CA . VAL A 1 106 ? 18.405 2.675 -2.196 1.000 12.051 106 VAL AAA CA 1
ATOM 810 C C . VAL A 1 106 ? 17.481 3.807 -1.748 1.000 11.931 106 VAL AAA C 1
ATOM 811 O O . VAL A 1 106 ? 16.261 3.595 -1.709 1.000 14.000 106 VAL AAA O 1
ATOM 815 N N . TYR A 1 107 ? 18.021 4.997 -1.477 1.000 11.100 107 TYR AAA N 1
ATOM 816 C CA . TYR A 1 107 ? 17.203 6.116 -0.959 1.000 11.710 107 TYR AAA CA 1
ATOM 817 C C . TYR A 1 107 ? 17.006 7.172 -2.036 1.000 11.886 107 TYR AAA C 1
ATOM 818 O O . TYR A 1 107 ? 16.401 8.206 -1.701 1.000 12.734 107 TYR AAA O 1
ATOM 827 N N . ALA A 1 108 ? 17.373 6.911 -3.276 1.000 13.114 108 ALA AAA N 1
ATOM 828 C CA . ALA A 1 108 ? 17.111 7.860 -4.382 1.000 14.722 108 ALA AAA CA 1
ATOM 829 C C . ALA A 1 108 ? 15.623 8.106 -4.554 1.000 14.108 108 ALA AAA C 1
ATOM 830 O O . ALA A 1 108 ? 14.820 7.181 -4.504 1.000 14.928 108 ALA AAA O 1
ATOM 832 N N . ASP A 1 109 ? 15.266 9.373 -4.771 1.000 14.901 109 ASP AAA N 1
ATOM 833 C CA . ASP A 1 109 ? 13.916 9.736 -5.260 1.000 16.640 109 ASP AAA CA 1
ATOM 834 C C . ASP A 1 109 ? 12.845 9.310 -4.268 1.000 18.001 109 ASP AAA C 1
ATOM 835 O O . ASP A 1 109 ? 11.688 9.120 -4.689 1.000 22.665 109 ASP AAA O 1
ATOM 840 N N . ARG A 1 110 ? 13.212 9.223 -2.992 1.000 14.809 110 ARG AAA N 1
ATOM 841 C CA A ARG A 1 110 ? 12.169 9.057 -1.962 0.500 16.211 110 ARG AAA CA 1
ATOM 842 C CA B ARG A 1 110 ? 12.378 8.791 -1.837 0.500 15.082 110 ARG AAA CA 1
ATOM 843 C C . ARG A 1 110 ? 12.586 9.794 -0.691 1.000 14.357 110 ARG AAA C 1
ATOM 844 O O . ARG A 1 110 ? 13.740 10.251 -0.569 1.000 14.003 110 ARG AAA O 1
ATOM 859 N N . MET A 1 111 ? 11.581 10.012 0.146 1.000 12.953 111 MET AAA N 1
ATOM 860 C CA . MET A 1 111 ? 11.753 10.715 1.433 1.000 13.777 111 MET AAA CA 1
ATOM 861 C C . MET A 1 111 ? 12.283 12.136 1.197 1.000 12.376 111 MET AAA C 1
ATOM 862 O O . MET A 1 111 ? 12.880 12.707 2.114 1.000 13.070 111 MET AAA O 1
ATOM 867 N N . GLY A 1 112 ? 12.020 12.695 0.020 1.000 12.347 112 GLY AAA N 1
ATOM 868 C CA . GLY A 1 112 ? 12.441 14.066 -0.334 1.000 13.927 112 GLY AAA CA 1
ATOM 869 C C . GLY A 1 112 ? 13.771 14.112 -1.038 1.000 13.781 112 GLY AAA C 1
ATOM 870 O O . GLY A 1 112 ? 14.183 15.183 -1.502 1.000 13.886 112 GLY AAA O 1
ATOM 871 N N . ASN A 1 113 ? 14.475 12.996 -1.122 1.000 12.415 113 ASN AAA N 1
ATOM 872 C CA . ASN A 1 113 ? 15.791 12.941 -1.782 1.000 12.020 113 ASN AAA CA 1
ATOM 873 C C . ASN A 1 113 ? 15.614 13.055 -3.297 1.000 14.096 113 ASN AAA C 1
ATOM 874 O O . ASN A 1 113 ? 14.594 12.534 -3.836 1.000 15.846 113 ASN AAA O 1
ATOM 879 N N . GLY A 1 114 ? 16.622 13.621 -3.948 1.000 15.935 114 GLY AAA N 1
ATOM 880 C CA . GLY A 1 114 ? 16.716 13.621 -5.405 1.000 16.506 114 GLY AAA CA 1
ATOM 881 C C . GLY A 1 114 ? 17.375 12.355 -5.948 1.000 17.365 114 GLY AAA C 1
ATOM 882 O O . GLY A 1 114 ? 17.379 11.295 -5.284 1.000 17.205 114 GLY AAA O 1
ATOM 883 N N . CYS A 1 115 ? 17.878 12.463 -7.168 1.000 18.033 115 CYS AAA N 1
ATOM 884 C CA . CYS A 1 115 ? 18.384 11.316 -7.931 1.000 19.634 115 CYS AAA CA 1
ATOM 885 C C . CYS A 1 115 ? 19.657 10.771 -7.288 1.000 17.935 115 CYS AAA C 1
ATOM 886 O O . CYS A 1 115 ? 20.340 11.433 -6.483 1.000 17.371 115 CYS AAA O 1
ATOM 889 N N . GLU A 1 116 ? 19.967 9.553 -7.674 1.000 17.646 116 GLU AAA N 1
ATOM 890 C CA . GLU A 1 116 ? 21.132 8.803 -7.176 1.000 17.997 116 GLU AAA CA 1
ATOM 891 C C . GLU A 1 116 ? 22.395 9.638 -7.388 1.000 16.066 116 GLU AAA C 1
ATOM 892 O O . GLU A 1 116 ? 23.242 9.716 -6.495 1.000 17.967 116 GLU AAA O 1
ATOM 898 N N . GLN A 1 117 ? 22.520 10.239 -8.563 1.000 18.518 117 GLN AAA N 1
ATOM 899 C CA . GLN A 1 117 ? 23.768 10.901 -9.015 1.000 22.678 117 GLN AAA CA 1
ATOM 900 C C . GLN A 1 117 ? 24.089 12.104 -8.120 1.000 20.884 117 GLN AAA C 1
ATOM 901 O O . GLN A 1 117 ? 25.269 12.476 -8.016 1.000 28.020 117 GLN AAA O 1
ATOM 907 N N . ASP A 1 118 ? 23.077 12.711 -7.499 1.000 19.715 118 ASP AAA N 1
ATOM 908 C CA . ASP A 1 118 ? 23.256 13.994 -6.783 1.000 20.822 118 ASP AAA CA 1
ATOM 909 C C . ASP A 1 118 ? 23.458 13.810 -5.273 1.000 17.686 118 ASP AAA C 1
ATOM 910 O O . ASP A 1 118 ? 23.652 14.809 -4.581 1.000 19.527 118 ASP AAA O 1
ATOM 915 N N . GLY A 1 119 ? 23.430 12.596 -4.741 1.000 16.270 119 GLY AAA N 1
ATOM 916 C CA . GLY A 1 119 ? 24.017 12.325 -3.415 1.000 15.226 119 GLY AAA CA 1
ATOM 917 C C . GLY A 1 119 ? 23.117 12.535 -2.212 1.000 12.975 119 GLY AAA C 1
ATOM 918 O O . GLY A 1 119 ? 23.606 12.350 -1.089 1.000 13.512 119 GLY AAA O 1
ATOM 919 N N . ASP A 1 120 ? 21.818 12.791 -2.380 1.000 13.771 120 ASP AAA N 1
ATOM 920 C CA . ASP A 1 120 ? 20.952 13.016 -1.190 1.000 12.272 120 ASP AAA CA 1
ATOM 921 C C . ASP A 1 120 ? 20.808 11.733 -0.376 1.000 10.597 120 ASP AAA C 1
ATOM 922 O O . ASP A 1 120 ? 20.705 11.806 0.846 1.000 12.021 120 ASP AAA O 1
ATOM 927 N N . GLY A 1 121 ? 20.815 10.572 -1.017 1.000 11.148 121 GLY AAA N 1
ATOM 928 C CA . GLY A 1 121 ? 20.560 9.337 -0.252 1.000 11.752 121 GLY AAA CA 1
ATOM 929 C C . GLY A 1 121 ? 21.591 9.116 0.835 1.000 10.905 121 GLY AAA C 1
ATOM 930 O O . GLY A 1 121 ? 21.223 8.769 1.974 1.000 11.578 121 GLY AAA O 1
ATOM 931 N N . TRP A 1 122 ? 22.858 9.282 0.499 1.000 10.997 122 TRP AAA N 1
ATOM 932 C CA . TRP A 1 122 ? 23.935 9.241 1.501 1.000 11.310 122 TRP AAA CA 1
ATOM 933 C C . TRP A 1 122 ? 23.875 10.443 2.440 1.000 11.594 122 TRP AAA C 1
ATOM 934 O O . TRP A 1 122 ? 23.984 10.270 3.655 1.000 11.834 122 TRP AAA O 1
ATOM 945 N N . LYS A 1 123 ? 23.713 11.640 1.889 1.000 11.619 123 LYS AAA N 1
ATOM 946 C CA . LYS A 1 123 ? 23.803 12.843 2.736 1.000 12.668 123 LYS AAA CA 1
ATOM 947 C C . LYS A 1 123 ? 22.776 12.780 3.865 1.000 12.090 123 LYS AAA C 1
ATOM 948 O O . LYS A 1 123 ? 23.098 13.188 5.002 1.000 12.491 123 LYS AAA O 1
ATOM 954 N N . TYR A 1 124 ? 21.572 12.303 3.569 1.000 11.228 124 TYR AAA N 1
ATOM 955 C CA . TYR A 1 124 ? 20.429 12.244 4.519 1.000 11.507 124 TYR AAA CA 1
ATOM 956 C C . TYR A 1 124 ? 20.140 10.805 4.960 1.000 11.186 124 TYR AAA C 1
ATOM 957 O O . TYR A 1 124 ? 18.999 10.466 5.292 1.000 11.868 124 TYR AAA O 1
ATOM 966 N N . ARG A 1 125 ? 21.186 9.999 5.053 1.000 11.234 125 ARG AAA N 1
ATOM 967 C CA . ARG A 1 125 ? 21.051 8.640 5.616 1.000 10.706 125 ARG AAA CA 1
ATOM 968 C C . ARG A 1 125 ? 20.640 8.730 7.088 1.000 11.310 125 ARG AAA C 1
ATOM 969 O O . ARG A 1 125 ? 20.684 9.805 7.697 1.000 11.667 125 ARG AAA O 1
ATOM 977 N N . GLY A 1 126 ? 20.210 7.627 7.673 1.000 11.687 126 GLY AAA N 1
ATOM 978 C CA . GLY A 1 126 ? 19.691 7.619 9.041 1.000 12.185 126 GLY AAA CA 1
ATOM 979 C C . GLY A 1 126 ? 20.685 8.153 10.050 1.000 12.385 126 GLY AAA C 1
ATOM 980 O O . GLY A 1 126 ? 21.851 7.722 10.078 1.000 13.022 126 GLY AAA O 1
ATOM 981 N N . ARG A 1 127 ? 20.236 9.106 10.861 1.000 12.308 127 ARG AAA N 1
ATOM 982 C CA . ARG A 1 127 ? 21.030 9.585 11.998 1.000 12.513 127 ARG AAA CA 1
ATOM 983 C C . ARG A 1 127 ? 20.133 9.886 13.186 1.000 14.380 127 ARG AAA C 1
ATOM 984 O O . ARG A 1 127 ? 18.975 10.288 12.980 1.000 15.306 127 ARG AAA O 1
ATOM 992 N N . GLY A 1 128 ? 20.708 9.749 14.381 1.000 14.597 128 GLY AAA N 1
ATOM 993 C CA . GLY A 1 128 ? 20.034 10.098 15.638 1.000 16.255 128 GLY AAA CA 1
ATOM 994 C C . GLY A 1 128 ? 19.768 8.871 16.479 1.000 17.450 128 GLY AAA C 1
ATOM 995 O O . GLY A 1 128 ? 20.459 7.839 16.301 1.000 19.930 128 GLY AAA O 1
ATOM 996 N N . LEU A 1 129 ? 18.871 9.010 17.442 1.000 17.332 129 LEU AAA N 1
ATOM 997 C CA . LEU A 1 129 ? 18.486 7.873 18.313 1.000 17.878 129 LEU AAA CA 1
ATOM 998 C C . LEU A 1 129 ? 17.327 7.142 17.629 1.000 19.175 129 LEU AAA C 1
ATOM 999 O O . LEU A 1 129 ? 17.528 6.015 17.099 1.000 21.972 129 LEU AAA O 1
ATOM 1004 N N . ILE A 1 130 ? 16.196 7.814 17.488 1.000 20.738 130 ILE AAA N 1
ATOM 1005 C CA . ILE A 1 130 ? 15.145 7.448 16.507 1.000 18.280 130 ILE AAA CA 1
ATOM 1006 C C . ILE A 1 130 ? 15.581 8.063 15.193 1.000 17.110 130 ILE AAA C 1
ATOM 1007 O O . ILE A 1 130 ? 15.500 9.289 15.039 1.000 19.158 130 ILE AAA O 1
ATOM 1012 N N . GLN A 1 131 ? 16.136 7.266 14.307 1.000 16.994 131 GLN AAA N 1
ATOM 1013 C CA . GLN A 1 131 ? 16.889 7.848 13.172 1.000 17.346 131 GLN AAA CA 1
ATOM 1014 C C . GLN A 1 131 ? 15.946 8.593 12.226 1.000 15.159 131 GLN AAA C 1
ATOM 1015 O O . GLN A 1 131 ? 14.847 8.121 11.900 1.000 17.542 131 GLN AAA O 1
ATOM 1021 N N . LEU A 1 132 ? 16.408 9.763 11.801 1.000 14.840 132 LEU AAA N 1
ATOM 1022 C CA . LEU A 1 132 ? 15.778 10.528 10.717 1.000 15.378 132 LEU AAA CA 1
ATOM 1023 C C . LEU A 1 132 ? 16.481 10.168 9.416 1.000 12.986 132 LEU AAA C 1
ATOM 1024 O O . LEU A 1 132 ? 17.735 10.122 9.397 1.000 12.873 132 LEU AAA O 1
ATOM 1029 N N . THR A 1 133 ? 15.688 9.946 8.376 1.000 12.505 133 THR AAA N 1
ATOM 1030 C CA . THR A 1 133 ? 16.208 9.628 7.040 1.000 11.719 133 THR AAA CA 1
ATOM 1031 C C . THR A 1 133 ? 15.502 10.502 6.006 1.000 10.910 133 THR AAA C 1
ATOM 1032 O O . THR A 1 133 ? 14.268 10.595 6.029 1.000 12.240 133 THR AAA O 1
ATOM 1036 N N . GLY A 1 134 ? 16.278 11.024 5.066 1.000 11.305 134 GLY AAA N 1
ATOM 1037 C CA . GLY A 1 134 ? 15.739 11.678 3.878 1.000 11.118 134 GLY AAA CA 1
ATOM 1038 C C . GLY A 1 134 ? 15.625 13.184 4.024 1.000 11.265 134 GLY AAA C 1
ATOM 1039 O O . GLY A 1 134 ? 15.353 13.717 5.110 1.000 11.505 134 GLY AAA O 1
ATOM 1040 N N . LYS A 1 135 ? 15.835 13.857 2.909 1.000 11.065 135 LYS AAA N 1
ATOM 1041 C CA . LYS A 1 135 ? 15.881 15.330 2.900 1.000 11.546 135 LYS AAA CA 1
ATOM 1042 C C . LYS A 1 135 ? 14.600 15.918 3.498 1.000 11.592 135 LYS AAA C 1
ATOM 1043 O O . LYS A 1 135 ? 14.678 16.948 4.178 1.000 12.007 135 LYS AAA O 1
ATOM 1049 N N . SER A 1 136 ? 13.431 15.339 3.242 1.000 10.955 136 SER AAA N 1
ATOM 1050 C CA . SER A 1 136 ? 12.162 15.944 3.707 1.000 10.934 136 SER AAA CA 1
ATOM 1051 C C . SER A 1 136 ? 12.124 16.020 5.240 1.000 10.019 136 SER AAA C 1
ATOM 1052 O O . SER A 1 136 ? 11.729 17.085 5.796 1.000 11.716 136 SER AAA O 1
ATOM 1055 N N . ASN A 1 137 ? 12.460 14.935 5.934 1.000 11.171 137 ASN AAA N 1
ATOM 1056 C CA . ASN A 1 137 ? 12.389 14.918 7.403 1.000 12.173 137 ASN AAA CA 1
ATOM 1057 C C . ASN A 1 137 ? 13.517 15.775 7.980 1.000 11.566 137 ASN AAA C 1
ATOM 1058 O O . ASN A 1 137 ? 13.307 16.404 9.008 1.000 13.633 137 ASN AAA O 1
ATOM 1063 N N . TYR A 1 138 ? 14.701 15.788 7.383 1.000 11.721 138 TYR AAA N 1
ATOM 1064 C CA . TYR A 1 138 ? 15.768 16.689 7.864 1.000 12.342 138 TYR AAA CA 1
ATOM 1065 C C . TYR A 1 138 ? 15.279 18.142 7.745 1.000 13.255 138 TYR AAA C 1
ATOM 1066 O O . TYR A 1 138 ? 15.524 18.953 8.672 1.000 14.504 138 TYR AAA O 1
ATOM 1075 N N . SER A 1 139 ? 14.600 18.465 6.656 1.000 12.173 139 SER AAA N 1
ATOM 1076 C CA . SER A 1 139 ? 14.102 19.838 6.385 1.000 13.100 139 SER AAA CA 1
ATOM 1077 C C . SER A 1 139 ? 13.025 20.213 7.411 1.000 13.017 139 SER AAA C 1
ATOM 1078 O O . SER A 1 139 ? 13.030 21.353 7.922 1.000 16.393 139 SER AAA O 1
ATOM 1081 N N . LEU A 1 140 ? 12.080 19.307 7.689 1.000 12.588 140 LEU AAA N 1
ATOM 1082 C CA . LEU A 1 140 ? 10.982 19.586 8.632 1.000 14.256 140 LEU AAA CA 1
ATOM 1083 C C . LEU A 1 140 ? 11.574 19.753 10.029 1.000 13.802 140 LEU AAA C 1
ATOM 1084 O O . LEU A 1 140 ? 11.208 20.682 10.752 1.000 16.157 140 LEU AAA O 1
ATOM 1089 N N . PHE A 1 141 ? 12.512 18.896 10.400 1.000 14.017 141 PHE AAA N 1
ATOM 1090 C CA . PHE A 1 141 ? 13.178 19.002 11.708 1.000 14.820 141 PHE AAA CA 1
ATOM 1091 C C . PHE A 1 141 ? 13.944 20.323 11.804 1.000 15.998 141 PHE AAA C 1
ATOM 1092 O O . PHE A 1 141 ? 13.898 20.977 12.883 1.000 17.120 141 PHE AAA O 1
ATOM 1100 N N . ALA A 1 142 ? 14.635 20.716 10.738 1.000 15.627 142 ALA AAA N 1
ATOM 1101 C CA . ALA A 1 142 ? 15.366 22.004 10.700 1.000 16.422 142 ALA AAA CA 1
ATOM 1102 C C . ALA A 1 142 ? 14.380 23.150 10.987 1.000 18.397 142 ALA AAA C 1
ATOM 1103 O O . ALA A 1 142 ? 14.710 24.053 11.804 1.000 20.281 142 ALA AAA O 1
ATOM 1105 N N . GLU A 1 143 ? 13.198 23.130 10.368 1.000 16.749 143 GLU AAA N 1
ATOM 1106 C CA . GLU A 1 143 ? 12.237 24.253 10.530 1.000 19.263 143 GLU AAA CA 1
ATOM 1107 C C . GLU A 1 143 ? 11.692 24.254 11.962 1.000 20.105 143 GLU AAA C 1
ATOM 1108 O O . GLU A 1 143 ? 11.549 25.328 12.547 1.000 25.543 143 GLU AAA O 1
ATOM 1114 N N . ASP A 1 144 ? 11.417 23.080 12.523 1.000 18.834 144 ASP AAA N 1
ATOM 1115 C CA . ASP A 1 144 ? 10.776 22.961 13.857 1.000 21.296 144 ASP AAA CA 1
ATOM 1116 C C . ASP A 1 144 ? 11.783 23.186 14.991 1.000 22.665 144 ASP AAA C 1
ATOM 1117 O O . ASP A 1 144 ? 11.329 23.528 16.084 1.000 28.405 144 ASP AAA O 1
ATOM 1122 N N . SER A 1 145 ? 13.080 23.010 14.760 1.000 21.996 145 SER AAA N 1
ATOM 1123 C CA . SER A 1 145 ? 14.110 23.027 15.829 1.000 24.489 145 SER AAA CA 1
ATOM 1124 C C . SER A 1 145 ? 15.017 24.252 15.731 1.000 24.658 145 SER AAA C 1
ATOM 1125 O O . SER A 1 145 ? 15.634 24.591 16.754 1.000 28.286 145 SER AAA O 1
ATOM 1128 N N . GLY A 1 146 ? 15.187 24.808 14.532 1.000 24.135 146 GLY AAA N 1
ATOM 1129 C CA . GLY A 1 146 ? 16.197 25.839 14.228 1.000 28.228 146 GLY AAA CA 1
ATOM 1130 C C . GLY A 1 146 ? 17.600 25.269 14.085 1.000 26.426 146 GLY AAA C 1
ATOM 1131 O O . GLY A 1 146 ? 18.539 26.050 13.907 1.000 30.597 146 GLY AAA O 1
ATOM 1132 N N . MET A 1 147 ? 17.754 23.951 14.108 1.000 25.714 147 MET AAA N 1
ATOM 1133 C CA . MET A 1 147 ? 19.079 23.315 13.916 1.000 25.774 147 MET AAA CA 1
ATOM 1134 C C . MET A 1 147 ? 19.372 23.210 12.413 1.000 25.868 147 MET AAA C 1
ATOM 1135 O O . MET A 1 147 ? 18.494 22.775 11.654 1.000 29.665 147 MET AAA O 1
ATOM 1140 N N . ASP A 1 148 ? 20.608 23.535 12.033 1.000 26.907 148 ASP AAA N 1
ATOM 1141 C CA . ASP A 1 148 ? 21.093 23.730 10.642 1.000 29.493 148 ASP AAA CA 1
ATOM 1142 C C . ASP A 1 148 ? 21.414 22.377 10.002 1.000 22.001 148 ASP AAA C 1
ATOM 1143 O O . ASP A 1 148 ? 22.531 22.244 9.471 1.000 24.104 148 ASP AAA O 1
ATOM 1148 N N . VAL A 1 149 ? 20.477 21.414 10.004 1.000 21.094 149 VAL AAA N 1
ATOM 1149 C CA . VAL A 1 149 ? 20.824 20.012 9.653 1.000 20.180 149 VAL AAA CA 1
ATOM 1150 C C . VAL A 1 149 ? 20.807 19.776 8.140 1.000 19.175 149 VAL AAA C 1
ATOM 1151 O O . VAL A 1 149 ? 21.154 18.657 7.733 1.000 21.420 149 VAL AAA O 1
ATOM 1155 N N . LEU A 1 150 ? 20.338 20.706 7.314 1.000 21.871 150 LEU AAA N 1
ATOM 1156 C CA . LEU A 1 150 ? 20.475 20.512 5.846 1.000 22.731 150 LEU AAA CA 1
ATOM 1157 C C . LEU A 1 150 ? 21.921 20.748 5.421 1.000 25.130 150 LEU AAA C 1
ATOM 1158 O O . LEU A 1 150 ? 22.414 19.950 4.604 1.000 30.117 150 LEU AAA O 1
ATOM 1163 N N . GLU A 1 151 ? 22.564 21.790 5.945 1.000 25.371 151 GLU AAA N 1
ATOM 1164 C CA . GLU A 1 151 ? 23.983 22.120 5.643 1.000 31.726 151 GLU AAA CA 1
ATOM 1165 C C . GLU A 1 151 ? 24.897 21.205 6.444 1.000 23.370 151 GLU AAA C 1
ATOM 1166 O O . GLU A 1 151 ? 25.963 20.874 5.925 1.000 28.051 151 GLU AAA O 1
ATOM 1172 N N . LYS A 1 152 ? 24.467 20.806 7.651 1.000 21.790 152 LYS AAA N 1
ATOM 1173 C CA . LYS A 1 152 ? 25.303 20.050 8.621 1.000 22.364 152 LYS AAA CA 1
ATOM 1174 C C . LYS A 1 152 ? 24.496 18.889 9.184 1.000 20.224 152 LYS AAA C 1
ATOM 1175 O O . LYS A 1 152 ? 24.144 18.846 10.357 1.000 17.902 152 LYS AAA O 1
ATOM 1181 N N . PRO A 1 153 ? 24.142 17.905 8.336 1.000 18.182 153 PRO AAA N 1
ATOM 1182 C CA . PRO A 1 153 ? 23.346 16.772 8.809 1.000 17.584 153 PRO AAA CA 1
ATOM 1183 C C . PRO A 1 153 ? 24.037 15.961 9.920 1.000 16.809 153 PRO AAA C 1
ATOM 1184 O O . PRO A 1 153 ? 23.354 15.349 10.723 1.000 16.855 153 PRO AAA O 1
ATOM 1188 N N . GLU A 1 154 ? 25.360 16.039 9.981 1.000 18.065 154 GLU AAA N 1
ATOM 1189 C CA . GLU A 1 154 ? 26.178 15.391 11.027 1.000 20.511 154 GLU AAA CA 1
ATOM 1190 C C . GLU A 1 154 ? 25.781 15.896 12.424 1.000 18.569 154 GLU AAA C 1
ATOM 1191 O O . GLU A 1 154 ? 26.104 15.213 13.397 1.000 20.847 154 GLU AAA O 1
ATOM 1197 N N . LEU A 1 155 ? 25.100 17.046 12.554 1.000 18.030 155 LEU AAA N 1
ATOM 1198 C CA . LEU A 1 155 ? 24.620 17.497 13.882 1.000 19.455 155 LEU AAA CA 1
ATOM 1199 C C . LEU A 1 155 ? 23.724 16.431 14.523 1.000 16.970 155 LEU AAA C 1
ATOM 1200 O O . LEU A 1 155 ? 23.640 16.394 15.756 1.000 19.007 155 LEU AAA O 1
ATOM 1205 N N . LEU A 1 156 ? 23.047 15.600 13.740 1.000 16.454 156 LEU AAA N 1
ATOM 1206 C CA . LEU A 1 156 ? 22.178 14.556 14.338 1.000 16.804 156 LEU AAA CA 1
ATOM 1207 C C . LEU A 1 156 ? 23.009 13.430 14.968 1.000 17.687 156 LEU AAA C 1
ATOM 1208 O O . LEU A 1 156 ? 22.398 12.611 15.677 1.000 20.058 156 LEU AAA O 1
ATOM 1213 N N . GLU A 1 157 ? 24.334 13.402 14.789 1.000 17.579 157 GLU AAA N 1
ATOM 1214 C CA . GLU A 1 157 ? 25.230 12.421 15.479 1.000 20.065 157 GLU AAA CA 1
ATOM 1215 C C . GLU A 1 157 ? 25.888 13.038 16.716 1.000 22.676 157 GLU AAA C 1
ATOM 1216 O O . GLU A 1 157 ? 26.749 12.397 17.324 1.000 28.406 157 GLU AAA O 1
ATOM 1222 N N . THR A 1 158 ? 25.519 14.249 17.073 1.000 21.757 158 THR AAA N 1
ATOM 1223 C CA . THR A 1 158 ? 25.946 14.858 18.350 1.000 22.436 158 THR AAA CA 1
ATOM 1224 C C . THR A 1 158 ? 24.870 14.551 19.387 1.000 20.833 158 THR AAA C 1
ATOM 1225 O O . THR A 1 158 ? 23.702 14.390 19.050 1.000 21.692 158 THR AAA O 1
ATOM 1229 N N . PRO A 1 159 ? 25.207 14.469 20.689 1.000 23.033 159 PRO AAA N 1
ATOM 1230 C CA . PRO A 1 159 ? 24.172 14.283 21.703 1.000 21.255 159 PRO AAA CA 1
ATOM 1231 C C . PRO A 1 159 ? 23.025 15.305 21.601 1.000 20.720 159 PRO AAA C 1
ATOM 1232 O O . PRO A 1 159 ? 21.873 14.935 21.764 1.000 21.470 159 PRO AAA O 1
ATOM 1236 N N . ALA A 1 160 ? 23.345 16.573 21.336 1.000 20.492 160 ALA AAA N 1
ATOM 1237 C CA . ALA A 1 160 ? 22.313 17.632 21.265 1.000 21.676 160 ALA AAA CA 1
ATOM 1238 C C . ALA A 1 160 ? 21.358 17.345 20.110 1.000 19.114 160 ALA AAA C 1
ATOM 1239 O O . ALA A 1 160 ? 20.120 17.378 20.316 1.000 20.963 160 ALA AAA O 1
ATOM 1241 N N . GLY A 1 161 ? 21.908 17.022 18.943 1.000 18.595 161 GLY AAA N 1
ATOM 1242 C CA . GLY A 1 161 ? 21.088 16.801 17.742 1.000 17.632 161 GLY AAA CA 1
ATOM 1243 C C . GLY A 1 161 ? 20.325 15.482 17.778 1.000 17.773 161 GLY AAA C 1
ATOM 1244 O O . G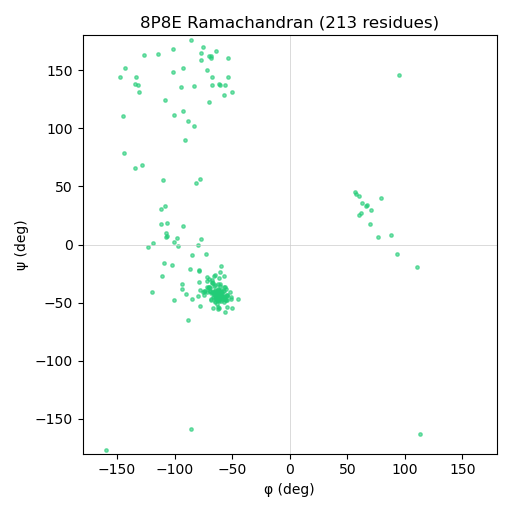LY A 1 161 ? 19.132 15.432 17.369 1.000 18.075 161 GLY AAA O 1
ATOM 1245 N N . ALA A 1 162 ? 20.963 14.429 18.276 1.000 17.472 162 ALA AAA N 1
ATOM 1246 C CA . ALA A 1 162 ? 20.313 13.101 18.380 1.000 16.558 162 ALA AAA CA 1
ATOM 1247 C C . ALA A 1 162 ? 19.132 13.192 19.359 1.000 17.443 162 ALA AAA C 1
ATOM 1248 O O . ALA A 1 162 ? 18.045 12.677 19.056 1.000 18.102 162 ALA AAA O 1
ATOM 1250 N N . SER A 1 163 ? 19.327 13.816 20.521 1.000 18.495 163 SER AAA N 1
ATOM 1251 C CA A SER A 1 163 ? 18.236 13.960 21.518 0.500 20.023 163 SER AAA CA 1
ATOM 1252 C CA B SER A 1 163 ? 18.259 14.000 21.536 0.500 21.146 163 SER AAA CA 1
ATOM 1253 C C . SER A 1 163 ? 17.143 14.867 20.942 1.000 18.489 163 SER AAA C 1
ATOM 1254 O O . SER A 1 163 ? 15.956 14.507 21.040 1.000 19.705 163 SER AAA O 1
ATOM 1259 N N . MET A 1 164 ? 17.528 15.994 20.363 1.000 19.215 164 MET AAA N 1
ATOM 1260 C CA . MET A 1 164 ? 16.522 16.961 19.877 1.000 20.514 164 MET AAA CA 1
ATOM 1261 C C . MET A 1 164 ? 15.684 16.326 18.747 1.000 18.678 164 MET AAA C 1
ATOM 1262 O O . MET A 1 164 ? 14.452 16.460 18.751 1.000 18.652 164 MET AAA O 1
ATOM 1267 N N . SER A 1 165 ? 16.333 15.666 17.794 1.000 17.893 165 SER AAA N 1
AT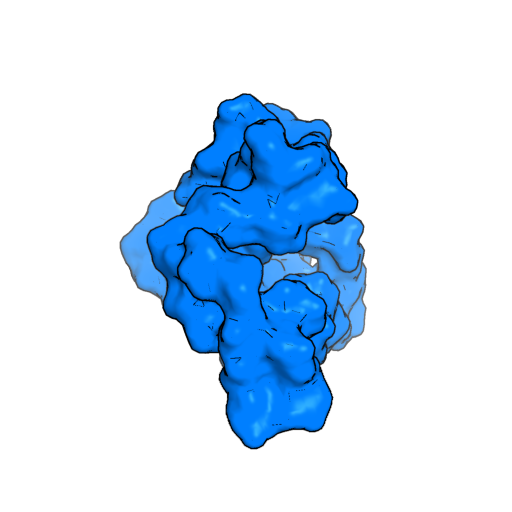OM 1268 C CA . SER A 1 165 ? 15.618 15.066 16.645 1.000 16.358 165 SER AAA CA 1
ATOM 1269 C C . SER A 1 165 ? 14.698 13.932 17.113 1.000 16.405 165 SER AAA C 1
ATOM 1270 O O . SER A 1 165 ? 13.632 13.771 16.553 1.000 18.495 165 SER AAA O 1
ATOM 1273 N N . SER A 1 166 ? 15.091 13.156 18.111 1.000 17.039 166 SER AAA N 1
ATOM 1274 C CA A SER A 1 166 ? 14.243 12.061 18.649 0.500 18.201 166 SER AAA CA 1
ATOM 1275 C CA B SER A 1 166 ? 14.241 12.054 18.636 0.500 18.209 166 SER AAA CA 1
ATOM 1276 C C . SER A 1 166 ? 13.024 12.636 19.374 1.000 18.664 166 SER AAA C 1
ATOM 1277 O O . SER A 1 166 ? 11.942 12.074 19.247 1.000 20.372 166 SER AAA O 1
ATOM 1282 N N . ALA A 1 167 ? 13.226 13.701 20.144 1.000 18.222 167 ALA AAA N 1
ATOM 1283 C CA . ALA A 1 167 ? 12.125 14.387 20.850 1.000 19.760 167 ALA AAA CA 1
ATOM 1284 C C . ALA A 1 167 ? 11.154 14.955 19.808 1.000 19.693 167 ALA AAA C 1
ATOM 1285 O O . ALA A 1 167 ? 9.939 14.794 19.968 1.000 21.313 167 ALA AAA O 1
ATOM 1287 N N . TRP A 1 168 ? 11.684 15.565 18.753 1.000 19.829 168 TRP AAA N 1
ATOM 1288 C CA . TRP A 1 168 ? 10.871 16.072 17.623 1.000 19.540 168 TRP AAA CA 1
ATOM 1289 C C . TRP A 1 168 ? 10.042 14.923 17.039 1.000 19.886 168 TRP AAA C 1
ATOM 1290 O O . TRP A 1 168 ? 8.828 15.099 16.848 1.000 24.038 168 TRP AAA O 1
ATOM 1301 N N . PHE A 1 169 ? 10.668 13.771 16.793 1.000 20.514 169 PHE AAA N 1
ATOM 1302 C CA . PHE A 1 169 ? 9.959 12.625 16.163 1.000 21.939 169 PHE AAA CA 1
ATOM 1303 C C . PHE A 1 169 ? 8.795 12.172 17.055 1.000 23.645 169 PHE AAA C 1
ATOM 1304 O O . PHE A 1 169 ? 7.681 11.929 16.569 1.000 25.825 169 PHE AAA O 1
ATOM 1312 N N . PHE A 1 170 ? 9.064 12.047 18.350 1.000 22.408 170 PHE AAA N 1
ATOM 1313 C CA . PHE A 1 170 ? 8.094 11.607 19.382 1.000 23.162 170 PHE AAA CA 1
ATOM 1314 C C . PHE A 1 170 ? 6.899 12.570 19.419 1.000 25.765 170 PHE AAA C 1
ATOM 1315 O O . PHE A 1 170 ? 5.737 12.113 19.410 1.000 29.982 170 PHE AAA O 1
ATOM 1323 N N . TRP A 1 171 ? 7.174 13.874 19.462 1.000 25.143 171 TRP AAA N 1
ATOM 1324 C CA . TRP A 1 171 ? 6.141 14.943 19.450 1.000 28.414 171 TRP AAA CA 1
ATOM 1325 C C . TRP A 1 171 ? 5.352 14.864 18.139 1.000 30.997 171 TRP AAA C 1
ATOM 1326 O O . TRP A 1 171 ? 4.105 14.798 18.173 1.000 35.604 171 TRP AAA O 1
ATOM 1337 N N . ARG A 1 172 ? 6.047 14.878 17.010 1.000 29.797 172 ARG AAA N 1
ATOM 1338 C CA . ARG A 1 172 ? 5.385 15.056 15.704 1.000 31.934 172 ARG AAA CA 1
ATOM 1339 C C . ARG A 1 172 ? 4.507 13.838 15.371 1.000 32.063 172 ARG AAA C 1
ATOM 1340 O O . ARG A 1 172 ? 3.476 14.020 14.692 1.000 38.031 172 ARG AAA O 1
ATOM 1348 N N . ASN A 1 173 ? 4.894 12.638 15.816 1.000 29.117 173 ASN AAA N 1
ATOM 1349 C CA . ASN A 1 173 ? 4.189 11.371 15.476 1.000 27.553 173 ASN AAA CA 1
ATOM 1350 C C . ASN A 1 173 ? 3.142 11.038 16.556 1.000 35.452 173 ASN AAA C 1
ATOM 1351 O O . ASN A 1 173 ? 2.645 9.894 16.563 1.000 34.188 173 ASN AAA O 1
ATOM 1356 N N . ARG A 1 174 ? 2.791 12.019 17.392 1.000 34.692 174 ARG AAA N 1
ATOM 1357 C CA . ARG A 1 174 ? 1.641 11.999 18.333 1.000 37.192 174 ARG AAA CA 1
ATOM 1358 C C . ARG A 1 174 ? 1.878 10.956 19.437 1.000 36.033 174 ARG AAA C 1
ATOM 1359 O O . ARG A 1 174 ? 0.888 10.384 19.920 1.000 41.312 174 ARG AAA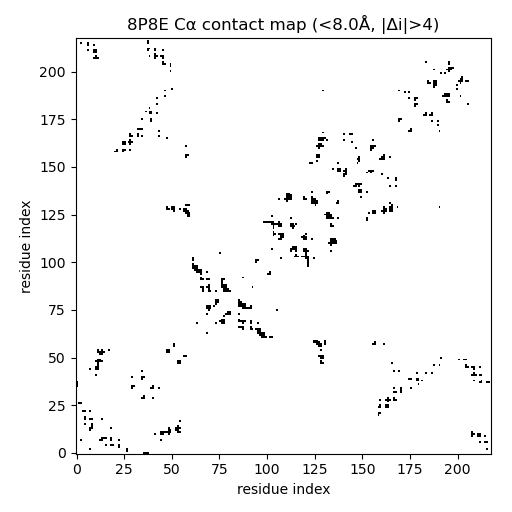 O 1
ATOM 1367 N N . CYS A 1 175 ? 3.127 10.753 19.870 1.000 34.620 175 CYS AAA N 1
ATOM 1368 C CA . CYS A 1 175 ? 3.470 9.716 20.879 1.000 33.506 175 CYS AAA CA 1
ATOM 1369 C C . CYS A 1 175 ? 3.114 10.206 22.284 1.000 36.046 175 CYS AAA C 1
ATOM 1370 O O . CYS A 1 175 ? 2.896 9.352 23.158 1.000 35.538 175 CYS AAA O 1
ATOM 1373 N N . ILE A 1 176 ? 3.028 11.523 22.492 1.000 34.508 176 ILE AAA N 1
ATOM 1374 C CA . ILE A 1 176 ? 2.751 12.098 23.842 1.000 38.709 176 ILE AAA CA 1
ATOM 1375 C C . ILE A 1 176 ? 1.333 11.709 24.265 1.000 41.747 176 ILE AAA C 1
ATOM 1376 O O . ILE A 1 176 ? 1.165 11.132 25.342 1.000 46.190 176 ILE AAA O 1
ATOM 1381 N N . PRO A 1 177 ? 0.272 11.999 23.468 1.000 42.827 177 PRO AAA N 1
ATOM 1382 C CA . PRO A 1 177 ? -1.064 11.494 23.776 1.000 46.299 177 PRO AAA CA 1
ATOM 1383 C C . PRO A 1 177 ? -1.166 9.965 23.920 1.000 46.683 177 PRO AAA C 1
ATOM 1384 O O . PRO A 1 177 ? -1.956 9.539 24.737 1.000 48.125 177 PRO AAA O 1
ATOM 1388 N N . MET A 1 178 ? -0.418 9.186 23.126 1.000 45.564 178 MET AAA N 1
ATOM 1389 C CA . MET A 1 178 ? -0.412 7.697 23.216 1.000 49.886 178 MET AAA CA 1
ATOM 1390 C C . MET A 1 178 ? 0.123 7.291 24.590 1.000 46.476 178 MET AAA C 1
ATOM 1391 O O . MET A 1 178 ? -0.523 6.468 25.251 1.000 52.380 178 MET AAA O 1
ATOM 1396 N N . ALA A 1 179 ? 1.283 7.820 24.984 1.000 45.004 179 ALA AAA N 1
ATOM 1397 C CA . ALA A 1 179 ? 1.909 7.556 26.302 1.000 46.357 179 ALA AAA CA 1
ATOM 1398 C C . ALA A 1 179 ? 0.903 7.876 27.413 1.000 48.490 179 ALA AAA C 1
ATOM 1399 O O . ALA A 1 179 ? 0.706 7.025 28.299 1.000 53.422 179 ALA AAA O 1
ATOM 1401 N N . GLU A 1 180 ? 0.255 9.043 27.342 1.000 48.914 180 GLU AAA N 1
ATOM 1402 C CA . GLU A 1 180 ? -0.603 9.571 28.437 1.000 55.580 180 GLU AAA CA 1
ATOM 1403 C C . GLU A 1 180 ? -1.979 8.894 28.417 1.000 58.149 180 GLU AAA C 1
ATOM 1404 O O . GLU A 1 180 ? -2.788 9.215 29.300 1.000 68.513 180 GLU AAA O 1
ATOM 1410 N N . SER A 1 181 ? -2.232 7.976 27.477 1.000 55.209 181 SER AAA N 1
ATOM 1411 C CA . SER A 1 181 ? -3.433 7.098 27.459 1.000 58.413 181 SER AAA CA 1
ATOM 1412 C C . SER A 1 181 ? -3.049 5.659 27.839 1.000 55.406 181 SER AAA C 1
ATOM 1413 O O . SER A 1 181 ? -3.922 4.778 27.754 1.000 58.601 181 SER AAA O 1
ATOM 1416 N N . ASN A 1 182 ? -1.797 5.440 28.267 1.000 58.330 182 ASN AAA N 1
ATOM 1417 C CA . ASN A 1 182 ? -1.226 4.112 28.627 1.000 60.390 182 ASN AAA CA 1
ATOM 1418 C C . ASN A 1 182 ? -1.275 3.184 27.410 1.000 59.296 182 ASN AAA C 1
ATOM 1419 O O . ASN A 1 182 ? -1.614 2.000 27.585 1.000 65.542 182 ASN AAA O 1
ATOM 1424 N N . ASN A 1 183 ? -0.942 3.706 26.224 1.000 53.841 183 ASN AAA N 1
ATOM 1425 C CA . ASN A 1 183 ? -0.874 2.917 24.966 1.000 50.557 183 ASN AAA CA 1
ATOM 1426 C C . ASN A 1 183 ? 0.587 2.767 24.529 1.000 49.038 183 ASN AAA C 1
ATOM 1427 O O . ASN A 1 183 ? 0.919 3.108 23.374 1.000 45.606 183 ASN AAA O 1
ATOM 1432 N N . PHE A 1 184 ? 1.427 2.239 25.414 1.000 44.631 184 PHE AAA N 1
ATOM 1433 C CA . PHE A 1 184 ? 2.881 2.092 25.164 1.000 42.899 184 PHE AAA CA 1
ATOM 1434 C C . PHE A 1 184 ? 3.117 1.260 23.895 1.000 42.924 184 PHE AAA C 1
ATOM 1435 O O . PHE A 1 184 ? 4.057 1.568 23.151 1.000 43.925 184 PHE AAA O 1
ATOM 1443 N N . SER A 1 185 ? 2.284 0.244 23.652 1.000 43.372 185 SER AAA N 1
ATOM 1444 C CA . SER A 1 185 ? 2.404 -0.680 22.495 1.000 44.541 185 SER AAA CA 1
ATOM 1445 C C . SER A 1 185 ? 2.309 0.111 21.180 1.000 46.799 185 SER AAA C 1
ATOM 1446 O O . SER A 1 185 ? 3.098 -0.180 20.242 1.000 46.703 185 SER AAA O 1
ATOM 1449 N N . MET A 1 186 ? 1.406 1.093 21.118 1.000 44.230 186 MET AAA N 1
ATOM 1450 C CA . MET A 1 186 ? 1.249 1.967 19.926 1.000 46.400 186 MET AAA CA 1
ATOM 1451 C C . MET A 1 186 ? 2.465 2.889 19.817 1.000 41.879 186 MET AAA C 1
ATOM 1452 O O . MET A 1 186 ? 2.918 3.120 18.681 1.000 45.385 186 MET AAA O 1
ATOM 1457 N N . VAL A 1 187 ? 3.007 3.366 20.944 1.000 38.407 187 VAL AAA N 1
ATOM 1458 C CA . VAL A 1 187 ? 4.225 4.225 20.922 1.000 37.434 187 VAL AAA CA 1
ATOM 1459 C C . VAL A 1 187 ? 5.354 3.437 20.253 1.000 34.681 187 VAL AAA C 1
ATOM 1460 O O . VAL A 1 187 ? 6.024 4.002 19.376 1.000 36.763 187 VAL AAA O 1
ATOM 1464 N N . VAL A 1 188 ? 5.542 2.173 20.641 1.000 35.543 188 VAL AAA N 1
ATOM 1465 C CA . VAL A 1 188 ? 6.617 1.304 20.077 1.000 33.063 188 VAL AAA CA 1
ATOM 1466 C C . VAL A 1 188 ? 6.361 1.068 18.581 1.000 34.361 188 VAL AAA C 1
ATOM 1467 O O . VAL A 1 188 ? 7.333 1.132 17.802 1.000 31.623 188 VAL AAA O 1
ATOM 1471 N N . LYS A 1 189 ? 5.114 0.779 18.195 1.000 38.707 189 LYS AAA N 1
ATOM 1472 C CA . LYS A 1 189 ? 4.741 0.523 16.779 1.000 41.103 189 LYS AAA CA 1
ATOM 1473 C C . LYS A 1 189 ? 5.083 1.762 15.946 1.000 37.572 189 LYS AAA C 1
ATOM 1474 O O . LYS A 1 189 ? 5.652 1.598 14.846 1.000 39.991 189 LYS AAA O 1
ATOM 1480 N N . THR A 1 190 ? 4.759 2.946 16.470 1.000 34.794 190 THR AAA N 1
ATOM 1481 C CA . THR A 1 190 ? 4.958 4.259 15.803 1.000 35.190 190 THR AAA CA 1
ATOM 1482 C C . THR A 1 190 ? 6.453 4.530 15.616 1.000 33.249 190 THR AAA C 1
ATOM 1483 O O . THR A 1 190 ? 6.821 5.069 14.573 1.000 36.583 190 THR AAA O 1
ATOM 1487 N N . ILE A 1 191 ? 7.278 4.196 16.607 1.000 32.733 191 ILE AAA N 1
ATOM 1488 C CA . ILE A 1 191 ? 8.734 4.520 16.599 1.000 31.439 191 ILE AAA CA 1
ATOM 1489 C C . ILE A 1 191 ? 9.493 3.440 15.822 1.000 30.974 191 ILE AAA C 1
ATOM 1490 O O . ILE A 1 191 ? 10.326 3.801 14.995 1.000 30.867 191 ILE AAA O 1
ATOM 1495 N N . ASN A 1 192 ? 9.210 2.165 16.094 1.000 29.914 192 ASN AAA N 1
ATOM 1496 C CA . ASN A 1 192 ? 10.006 1.011 15.600 1.000 31.422 192 ASN AAA CA 1
ATOM 1497 C C . ASN A 1 192 ? 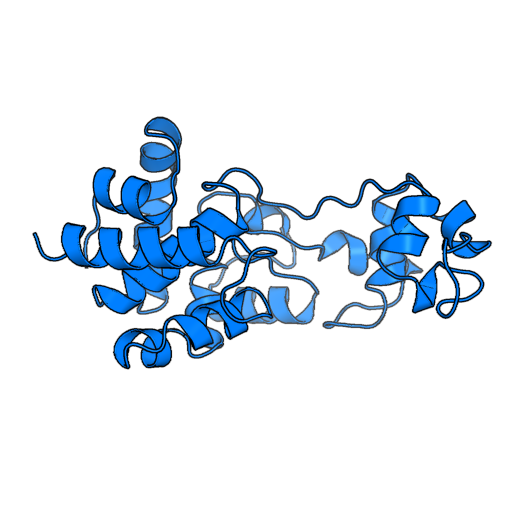9.415 0.475 14.298 1.000 34.159 192 ASN AAA C 1
ATOM 1498 O O . ASN A 1 192 ? 10.190 -0.037 13.479 1.000 37.806 192 ASN AAA O 1
ATOM 1503 N N . GLY A 1 193 ? 8.091 0.539 14.152 1.000 38.531 193 GLY AAA N 1
ATOM 1504 C CA . GLY A 1 193 ? 7.365 0.013 12.986 1.000 41.442 193 GLY AAA CA 1
ATOM 1505 C C . GLY A 1 193 ? 6.545 -1.209 13.339 1.000 41.711 193 GLY AAA C 1
ATOM 1506 O O . GLY A 1 193 ? 5.625 -1.513 12.586 1.000 49.059 193 GLY AAA O 1
ATOM 1507 N N . ALA A 1 194 ? 6.862 -1.880 14.449 1.000 42.880 194 ALA AAA N 1
ATOM 1508 C CA . ALA A 1 194 ? 6.165 -3.099 14.924 1.000 45.519 194 ALA AAA CA 1
ATOM 1509 C C . ALA A 1 194 ? 5.866 -2.961 16.417 1.000 45.162 194 ALA AAA C 1
ATOM 1510 O O . ALA A 1 194 ? 6.687 -2.364 17.137 1.000 40.754 194 ALA AAA O 1
ATOM 1512 N N . ALA A 1 195 ? 4.724 -3.482 16.860 1.000 45.668 195 ALA AAA N 1
ATOM 1513 C CA . ALA A 1 195 ? 4.371 -3.612 18.292 1.000 48.645 195 ALA AAA CA 1
ATOM 1514 C C . ALA A 1 195 ? 5.494 -4.360 19.012 1.000 47.903 195 ALA AAA C 1
ATOM 1515 O O . ALA A 1 195 ? 6.300 -5.034 18.370 1.000 47.372 195 ALA AAA O 1
ATOM 1517 N N . PRO A 1 196 ? 5.608 -4.257 20.356 1.000 44.397 196 PRO AAA N 1
ATOM 1518 C CA . PRO A 1 196 ? 6.629 -5.002 21.100 1.000 45.841 196 PRO AAA CA 1
ATOM 1519 C C . PRO A 1 196 ? 6.661 -6.501 20.756 1.000 45.458 196 PRO AAA C 1
ATOM 1520 O O . PRO A 1 196 ? 5.615 -7.120 20.739 1.000 51.614 196 PRO AAA O 1
ATOM 1524 N N . ASN A 1 197 ? 7.855 -7.035 20.476 1.000 46.256 197 ASN AAA N 1
ATOM 1525 C CA . ASN A 1 197 ? 8.079 -8.445 20.053 1.000 49.048 197 ASN AAA CA 1
ATOM 1526 C C . ASN A 1 197 ? 9.541 -8.818 20.316 1.000 54.613 197 ASN AAA C 1
ATOM 1527 O O . ASN A 1 197 ? 10.276 -7.970 20.869 1.000 56.375 197 ASN AAA O 1
ATOM 1532 N N . A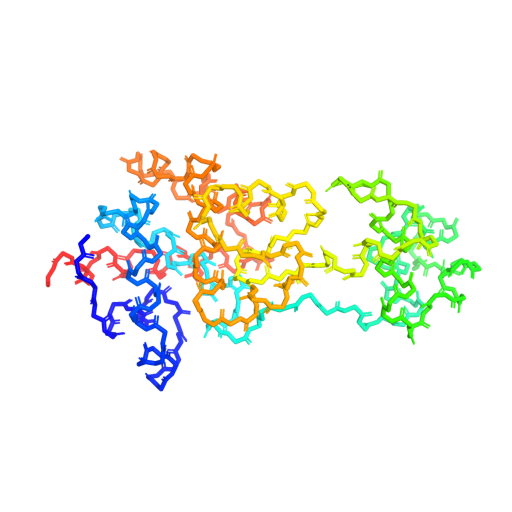SP A 1 198 ? 9.948 -10.034 19.934 1.000 55.912 198 ASP AAA N 1
ATOM 1533 C CA . ASP A 1 198 ? 11.343 -10.527 20.104 1.000 57.314 198 ASP AAA CA 1
ATOM 1534 C C . ASP A 1 198 ? 12.298 -9.658 19.278 1.000 60.757 198 ASP AAA C 1
ATOM 1535 O O . ASP A 1 198 ? 13.346 -9.243 19.816 1.000 65.105 198 ASP AAA O 1
ATOM 1540 N N . ALA A 1 199 ? 11.928 -9.377 18.026 1.000 53.974 199 ALA AAA N 1
ATOM 1541 C CA . ALA A 1 199 ? 12.782 -8.721 17.011 1.000 54.196 199 ALA AAA CA 1
ATOM 1542 C C . ALA A 1 199 ? 13.210 -7.329 17.489 1.000 47.071 199 ALA AAA C 1
ATOM 1543 O O . ALA A 1 199 ? 14.354 -6.950 17.195 1.000 50.176 199 ALA AAA O 1
ATOM 1545 N N . ASN A 1 200 ? 12.341 -6.609 18.209 1.000 43.775 200 ASN AAA N 1
ATOM 1546 C CA . ASN A 1 200 ? 12.562 -5.177 18.562 1.000 42.152 200 ASN AAA CA 1
ATOM 1547 C C . ASN A 1 200 ? 12.797 -5.015 20.070 1.000 38.498 200 ASN AAA C 1
ATOM 1548 O O . ASN A 1 200 ? 12.709 -3.864 20.556 1.000 33.961 200 ASN AAA O 1
ATOM 1553 N N . HIS A 1 201 ? 13.129 -6.096 20.785 1.000 34.977 201 HIS AAA N 1
ATOM 1554 C CA . HIS A 1 201 ? 13.422 -6.044 22.238 1.000 35.878 201 HIS AAA CA 1
ATOM 1555 C C . HIS A 1 201 ? 12.212 -5.431 22.957 1.000 33.306 201 HIS AAA C 1
ATOM 1556 O O . HIS A 1 201 ? 12.401 -4.571 23.811 1.000 35.418 201 HIS AAA O 1
ATOM 1563 N N . GLY A 1 202 ? 11.001 -5.872 22.611 1.000 35.466 202 GLY AAA N 1
ATOM 1564 C CA . GLY A 1 202 ? 9.740 -5.341 23.166 1.000 36.210 202 GLY AAA CA 1
ATOM 1565 C C . GLY A 1 202 ? 9.657 -5.477 24.680 1.000 37.048 202 GLY AAA C 1
ATOM 1566 O O . GLY A 1 202 ? 9.202 -4.514 25.332 1.000 35.248 202 GLY AAA O 1
ATOM 1567 N N . GLN A 1 203 ? 10.061 -6.623 25.239 1.000 34.690 203 GLN AAA N 1
ATOM 1568 C CA . GLN A 1 203 ? 10.018 -6.846 26.709 1.000 36.033 203 GLN AAA CA 1
ATOM 1569 C C . GLN A 1 203 ? 10.963 -5.865 27.407 1.000 33.578 203 GLN AAA C 1
ATOM 1570 O O . GLN A 1 203 ? 10.564 -5.305 28.443 1.000 38.310 203 GLN AAA O 1
ATOM 1576 N N . LEU A 1 204 ? 12.145 -5.622 26.843 1.000 35.213 204 LEU AAA N 1
ATOM 1577 C CA . LEU A 1 204 ? 13.129 -4.685 27.449 1.000 31.706 204 LEU AAA CA 1
ATOM 1578 C C . LEU A 1 204 ? 12.568 -3.258 27.410 1.000 31.550 204 LEU AAA C 1
ATOM 1579 O O . LEU A 1 204 ? 12.706 -2.549 28.397 1.000 32.239 204 LEU AAA O 1
ATOM 1584 N N . ARG A 1 205 ? 11.932 -2.866 26.306 1.000 30.855 205 ARG AAA N 1
ATOM 1585 C CA . ARG A 1 205 ? 11.255 -1.549 26.187 1.000 31.294 205 ARG AAA CA 1
ATOM 1586 C C . ARG A 1 205 ? 10.201 -1.403 27.289 1.000 32.992 205 ARG AAA C 1
ATOM 1587 O O . ARG A 1 205 ? 10.194 -0.361 27.966 1.000 30.942 205 ARG AAA O 1
ATOM 1595 N N . ILE A 1 206 ? 9.342 -2.410 27.450 1.000 34.879 206 ILE AAA N 1
ATOM 1596 C CA . ILE A 1 206 ? 8.253 -2.389 28.468 1.000 35.969 206 ILE AAA CA 1
ATOM 1597 C C . ILE A 1 206 ? 8.895 -2.335 29.859 1.000 32.945 206 ILE AAA C 1
ATOM 1598 O O . ILE A 1 206 ? 8.472 -1.485 30.672 1.000 33.943 206 ILE AAA O 1
ATOM 1603 N N . ASN A 1 207 ? 9.893 -3.182 30.128 1.000 35.486 207 ASN AAA N 1
ATOM 1604 C CA . ASN A 1 207 ? 10.540 -3.231 31.468 1.000 37.088 207 ASN AAA CA 1
ATOM 1605 C C . ASN A 1 207 ? 11.102 -1.837 31.801 1.000 32.900 207 ASN AAA C 1
ATOM 1606 O O . ASN A 1 207 ? 10.866 -1.340 32.908 1.000 38.284 207 ASN AAA O 1
ATOM 1611 N N . ARG A 1 208 ? 11.797 -1.195 30.868 1.000 33.992 208 ARG AAA N 1
ATOM 1612 C CA . ARG A 1 208 ? 12.432 0.124 31.135 1.000 33.142 208 ARG AAA CA 1
ATOM 1613 C C . ARG A 1 208 ? 11.358 1.205 31.267 1.000 34.259 208 ARG AAA C 1
ATOM 1614 O O . ARG A 1 208 ? 11.534 2.106 32.085 1.000 33.429 208 ARG AAA O 1
ATOM 1622 N N . TYR A 1 209 ? 10.286 1.122 30.478 1.000 33.951 209 TYR AAA N 1
ATOM 1623 C CA . TYR A 1 209 ? 9.123 2.041 30.573 1.000 35.726 209 TYR AAA CA 1
ATOM 1624 C C . TYR A 1 209 ? 8.565 2.011 32.003 1.000 35.754 209 TYR AAA C 1
ATOM 1625 O O . TYR A 1 209 ? 8.514 3.067 32.671 1.000 35.922 209 TYR AAA O 1
ATOM 1634 N N . MET A 1 210 ? 8.174 0.824 32.472 1.000 39.711 210 MET AAA N 1
ATOM 1635 C CA . MET A 1 210 ? 7.514 0.647 33.790 1.000 43.921 210 MET AAA CA 1
ATOM 1636 C C . MET A 1 210 ? 8.476 1.096 34.893 1.000 42.480 210 MET AAA C 1
ATOM 1637 O O . MET A 1 210 ? 8.034 1.792 35.831 1.000 48.784 210 MET AAA O 1
ATOM 1642 N N . LYS A 1 211 ? 9.751 0.724 34.775 1.000 41.739 211 LYS AAA N 1
ATOM 1643 C CA . LYS A 1 211 ? 10.786 1.010 35.804 1.000 42.074 211 LYS AAA CA 1
ATOM 1644 C C . LYS A 1 211 ? 11.023 2.525 35.858 1.000 40.231 211 LYS AAA C 1
ATOM 1645 O O . LYS A 1 211 ? 11.310 3.033 36.929 1.000 40.579 211 LYS AAA O 1
ATOM 1651 N N . THR A 1 212 ? 10.909 3.229 34.729 1.000 36.247 212 THR AAA N 1
ATOM 1652 C CA . THR A 1 212 ? 11.197 4.686 34.648 1.000 35.780 212 THR AAA CA 1
ATOM 1653 C C . THR A 1 212 ? 10.016 5.476 35.225 1.000 37.516 212 THR AAA C 1
ATOM 1654 O O . THR A 1 212 ? 10.275 6.486 35.915 1.000 40.626 212 THR AAA O 1
ATOM 1658 N N . ILE A 1 213 ? 8.776 5.049 34.972 1.000 40.186 213 ILE AAA N 1
ATOM 1659 C CA . ILE A 1 213 ? 7.563 5.658 35.606 1.000 44.909 213 ILE AAA CA 1
ATOM 1660 C C . ILE A 1 213 ? 7.762 5.626 37.128 1.000 45.865 213 ILE AAA C 1
ATOM 1661 O O . ILE A 1 213 ? 7.674 6.698 37.767 1.000 49.704 213 ILE AAA O 1
ATOM 1666 N N . ALA A 1 214 ? 8.049 4.442 37.674 1.000 49.954 214 ALA AAA N 1
ATOM 1667 C CA . ALA A 1 214 ? 8.245 4.203 39.126 1.000 54.738 214 ALA AAA CA 1
ATOM 1668 C C . ALA A 1 214 ? 9.349 5.128 39.653 1.000 52.366 214 ALA AAA C 1
ATOM 1669 O O . ALA A 1 214 ? 9.124 5.783 40.673 1.000 61.014 214 ALA AAA O 1
ATOM 1671 N N . ALA A 1 215 ? 10.486 5.211 38.958 1.000 51.172 215 ALA AAA N 1
ATOM 1672 C CA . ALA A 1 215 ? 11.642 6.048 39.362 1.000 48.127 215 ALA AAA CA 1
ATOM 1673 C C . ALA A 1 215 ? 11.234 7.526 39.422 1.000 45.620 215 ALA AAA C 1
ATOM 1674 O O . ALA A 1 215 ? 11.595 8.188 40.405 1.000 55.227 215 ALA AAA O 1
ATOM 1676 N N . ILE A 1 216 ? 10.534 8.030 38.400 1.000 49.334 216 ILE AAA N 1
ATOM 1677 C CA . ILE A 1 216 ? 10.174 9.478 38.272 1.000 51.057 216 ILE AAA CA 1
ATOM 1678 C C . ILE A 1 216 ? 9.254 9.867 39.436 1.000 54.436 216 ILE AAA C 1
ATOM 1679 O O . ILE A 1 216 ? 9.469 10.939 40.054 1.000 52.666 216 ILE AAA O 1
ATOM 1684 N N . ASN A 1 217 ? 8.287 9.006 39.750 1.000 60.284 217 ASN AAA N 1
ATOM 1685 C CA . ASN A 1 217 ? 7.272 9.241 40.807 1.000 60.191 217 ASN AAA CA 1
ATOM 1686 C C . ASN A 1 217 ? 7.918 8.986 42.172 1.000 65.831 217 ASN AAA C 1
ATOM 1687 O O . ASN A 1 217 ? 7.375 8.166 42.927 1.000 76.671 217 ASN AAA O 1
ATOM 1692 N N . GLN A 1 218 ? 9.023 9.682 42.476 1.000 67.929 218 GLN AAA N 1
ATOM 1693 C CA . GLN A 1 218 ? 9.870 9.434 43.674 1.000 65.807 218 GLN AAA CA 1
ATOM 1694 C C . GLN A 1 218 ? 11.195 10.201 43.572 1.000 70.846 218 GLN AAA C 1
ATOM 1695 O O . GLN A 1 218 ? 11.302 11.301 43.037 1.000 70.165 218 GLN AAA O 1
#

Radius of gyration: 18.41 Å; Cα contacts (8 Å, |Δi|>4): 409; chains: 1; bounding box: 34×45×55 Å

Solvent-accessible surface area: 10745 Å² total; per-residue (Å²): 95,177,4,69,77,91,18,0,46,32,0,0,40,8,74,70,81,82,0,111,138,10,40,114,42,0,24,52,0,0,67,100,8,114,0,76,26,32,79,0,0,0,0,0,0,0,0,0,0,20,56,0,56,6,3,85,57,28,51,34,104,6,110,46,63,21,72,19,0,0,82,67,47,27,224,91,0,7,102,35,55,192,75,228,100,65,82,28,34,77,50,0,95,182,8,19,203,65,40,66,24,0,0,18,23,0,24,18,106,88,65,47,9,30,48,59,155,114,21,24,1,71,77,7,32,0,10,0,2,6,69,3,31,0,86,60,64,0,32,62,0,19,149,54,19,70,39,76,0,49,126,109,6,93,52,0,59,52,44,48,0,0,0,28,0,0,0,5,36,0,102,124,49,166,0,22,87,16,0,69,73,108,55,16,56,85,0,0,117,42,18,57,57,39,43,35,65,145,94,8,108,1,135,75,4,58,80,43,12,116,126,0,32,64,35,10,95,200